Protein AF-A0A1I2WCP2-F1 (afdb_monomer_lite)

pLDDT: mean 79.3, std 15.56, range [36.88, 96.0]

Structure (mmCIF, N/CA/C/O backbone):
data_AF-A0A1I2WCP2-F1
#
_entry.id   AF-A0A1I2WCP2-F1
#
loop_
_atom_site.group_PDB
_atom_site.id
_atom_site.type_symbol
_atom_site.label_atom_id
_atom_site.label_alt_id
_atom_site.label_comp_id
_atom_site.label_asym_id
_atom_site.label_entity_id
_atom_site.label_seq_id
_atom_site.pdbx_PDB_ins_code
_atom_site.Cartn_x
_atom_site.Cartn_y
_atom_site.Cartn_z
_atom_site.occupancy
_atom_site.B_iso_or_equiv
_atom_site.auth_seq_id
_atom_site.auth_comp_id
_atom_site.auth_asym_id
_atom_site.auth_atom_id
_atom_site.pdbx_PDB_model_num
ATOM 1 N N . MET A 1 1 ? -9.039 -23.067 24.636 1.00 36.88 1 MET A N 1
ATOM 2 C CA . MET A 1 1 ? -10.068 -22.021 24.451 1.00 36.88 1 MET A CA 1
ATOM 3 C C . MET A 1 1 ? -9.393 -20.835 23.785 1.00 36.88 1 MET A C 1
ATOM 5 O O . MET A 1 1 ? -8.571 -20.200 24.434 1.00 36.88 1 MET A O 1
ATOM 9 N N . SER A 1 2 ? -9.638 -20.583 22.497 1.00 39.34 2 SER A N 1
ATOM 10 C CA . SER A 1 2 ? -9.179 -19.335 21.879 1.00 39.34 2 SER A CA 1
ATOM 11 C C . SER A 1 2 ? -10.019 -18.194 22.456 1.00 39.34 2 SER A C 1
ATOM 13 O O . SER A 1 2 ? -11.246 -18.265 22.477 1.00 39.34 2 SER A O 1
ATOM 15 N N . GLN A 1 3 ? -9.378 -17.170 23.019 1.00 48.66 3 GLN A N 1
ATOM 16 C CA . GLN A 1 3 ? -10.102 -15.967 23.420 1.00 48.66 3 GLN A CA 1
ATOM 17 C C . GLN A 1 3 ? -10.595 -15.278 22.144 1.00 48.66 3 GLN A C 1
ATOM 19 O O . GLN A 1 3 ? -9.784 -14.854 21.323 1.00 48.66 3 GLN A O 1
ATOM 24 N N . SER A 1 4 ? -11.913 -15.179 21.965 1.00 69.81 4 SER A N 1
ATOM 25 C CA . SER A 1 4 ? -12.496 -14.392 20.878 1.00 69.81 4 SER A CA 1
ATOM 26 C C . SER A 1 4 ? -12.044 -12.936 21.009 1.00 69.81 4 SER A C 1
ATOM 28 O O . SER A 1 4 ? -12.117 -12.356 22.099 1.00 69.81 4 SER A O 1
ATOM 30 N N . TYR A 1 5 ? -11.588 -12.338 19.909 1.00 76.88 5 TYR A N 1
ATOM 31 C CA . TYR A 1 5 ? -11.169 -10.940 19.883 1.00 76.88 5 TYR A CA 1
ATOM 32 C C . TYR A 1 5 ? -12.291 -10.020 20.392 1.00 76.88 5 TYR A C 1
ATOM 34 O O . TYR A 1 5 ? -13.451 -10.148 19.992 1.00 76.88 5 TYR A O 1
ATOM 42 N N . LYS A 1 6 ? -11.942 -9.088 21.284 1.00 82.50 6 LYS A N 1
ATOM 43 C CA . LYS A 1 6 ? -12.864 -8.081 21.822 1.00 82.50 6 LYS A CA 1
ATOM 44 C C . LYS A 1 6 ? -12.622 -6.746 21.138 1.00 82.50 6 LYS A C 1
ATOM 46 O O . LYS A 1 6 ? -11.479 -6.288 21.096 1.00 82.50 6 LYS A O 1
ATOM 51 N N . ALA A 1 7 ? -13.702 -6.112 20.690 1.00 84.44 7 ALA A N 1
ATOM 52 C CA . ALA A 1 7 ? -13.655 -4.772 20.131 1.00 84.44 7 ALA A CA 1
ATOM 53 C C . ALA A 1 7 ? -12.979 -3.774 21.093 1.00 84.44 7 ALA A C 1
ATOM 55 O O . ALA A 1 7 ? -13.230 -3.759 22.302 1.00 84.44 7 ALA A O 1
ATOM 56 N N . ARG A 1 8 ? -12.122 -2.921 20.539 1.00 87.56 8 ARG A N 1
ATOM 57 C CA . ARG A 1 8 ? -11.447 -1.797 21.202 1.00 87.56 8 ARG A CA 1
ATOM 58 C C . ARG A 1 8 ? -12.160 -0.475 20.926 1.00 87.56 8 ARG A C 1
ATOM 60 O O . ARG A 1 8 ? -12.120 0.427 21.768 1.00 87.56 8 ARG A O 1
ATOM 67 N N . PHE A 1 9 ? -12.824 -0.373 19.777 1.00 88.19 9 PHE A N 1
ATOM 68 C CA . PHE A 1 9 ? -13.571 0.804 19.352 1.00 88.19 9 PHE A CA 1
ATOM 69 C C . PHE A 1 9 ? -15.014 0.449 18.994 1.00 88.19 9 PHE A C 1
ATOM 71 O O . PHE A 1 9 ? -15.330 -0.699 18.699 1.00 88.19 9 PHE A O 1
ATOM 78 N N . THR A 1 10 ? -15.900 1.439 19.013 1.00 88.56 10 THR A N 1
ATOM 79 C CA . THR A 1 10 ? -17.266 1.292 18.497 1.00 88.56 10 THR A CA 1
ATOM 80 C C . THR A 1 10 ? -17.287 1.437 16.967 1.00 88.56 10 THR A C 1
ATOM 82 O O . THR A 1 10 ? -16.363 2.036 16.406 1.00 88.56 10 THR A O 1
ATOM 85 N N . PRO A 1 11 ? -18.340 0.979 16.259 1.00 83.19 11 PRO A N 1
ATOM 86 C CA . PRO A 1 11 ? -18.524 1.254 14.826 1.00 83.19 11 PRO A CA 1
ATOM 87 C C . PRO A 1 11 ? -18.425 2.742 14.452 1.00 83.19 11 PRO A C 1
ATOM 89 O O . PRO A 1 11 ? -18.002 3.088 13.353 1.00 83.19 11 PRO A O 1
ATOM 92 N N . CYS A 1 12 ? -18.765 3.625 15.394 1.00 83.25 12 CYS A N 1
ATOM 93 C CA . CYS A 1 12 ? -18.701 5.079 15.256 1.00 83.25 12 CYS A CA 1
ATOM 94 C C . CYS A 1 12 ? -17.343 5.684 15.663 1.00 83.25 12 CYS A C 1
ATOM 96 O O . CYS A 1 12 ? -17.244 6.904 15.803 1.00 83.25 12 CYS A O 1
ATOM 98 N N . GLY A 1 13 ? -16.309 4.868 15.880 1.00 82.38 13 GLY A N 1
ATOM 99 C CA . GLY A 1 13 ? -14.946 5.332 16.140 1.00 82.38 13 GLY A CA 1
ATOM 100 C C . GLY A 1 13 ? -14.674 5.814 17.561 1.00 82.38 13 GLY A C 1
ATOM 101 O O . GLY A 1 13 ? -13.644 6.443 17.784 1.00 82.38 13 GLY A O 1
ATOM 102 N N . TYR A 1 14 ? -15.549 5.540 18.532 1.00 87.75 14 TYR A N 1
ATOM 103 C CA . TYR A 1 14 ? -15.274 5.864 19.936 1.00 87.75 14 TYR A CA 1
ATOM 104 C C . TYR A 1 14 ? -14.418 4.777 20.592 1.00 87.75 14 TYR A C 1
ATOM 106 O O . TYR A 1 14 ? -14.699 3.592 20.441 1.00 87.75 14 TYR A O 1
ATOM 114 N N . SER A 1 15 ? -13.403 5.166 21.369 1.00 89.38 15 SER A N 1
ATOM 115 C CA . SER A 1 15 ? -12.606 4.224 22.166 1.00 89.38 15 SER A CA 1
ATOM 116 C C . SER A 1 15 ? -13.414 3.700 23.352 1.00 89.38 15 SER A C 1
ATOM 118 O O . SER A 1 15 ? -13.783 4.466 24.241 1.00 89.38 15 SER A O 1
ATOM 120 N N . ILE A 1 16 ? -13.632 2.384 23.418 1.00 91.19 16 ILE A N 1
ATOM 121 C CA . ILE A 1 16 ? -14.389 1.750 24.511 1.00 91.19 16 ILE A CA 1
ATOM 122 C C . ILE A 1 16 ? -13.672 1.955 25.851 1.00 91.19 16 ILE A C 1
ATOM 124 O O . ILE A 1 16 ? -14.311 2.195 26.876 1.00 91.19 16 ILE A O 1
ATOM 128 N N . LYS A 1 17 ? -12.331 1.922 25.847 1.00 90.56 17 LYS A N 1
ATOM 129 C CA . LYS A 1 17 ? -11.514 2.214 27.034 1.00 90.56 17 LYS A CA 1
ATOM 130 C C . LYS A 1 17 ? -11.746 3.643 27.531 1.00 90.56 17 LYS A C 1
ATOM 132 O O . LYS A 1 17 ? -11.903 3.845 28.734 1.00 90.56 17 LYS A O 1
ATOM 137 N N . GLN A 1 18 ? -11.788 4.615 26.618 1.00 89.75 18 GLN A N 1
ATOM 138 C CA . GLN A 1 18 ? -12.027 6.013 26.973 1.00 89.75 18 GLN A CA 1
ATOM 139 C C . GLN A 1 18 ? -13.441 6.213 27.525 1.00 89.75 18 GLN A C 1
ATOM 141 O O . GLN A 1 18 ? -13.593 6.822 28.578 1.00 89.75 18 GLN A O 1
ATOM 146 N N . LEU A 1 19 ? -14.454 5.624 26.882 1.00 92.19 19 LEU A N 1
ATOM 147 C CA . LEU A 1 19 ? -15.843 5.702 27.339 1.00 92.19 19 LEU A CA 1
ATOM 148 C C . LEU A 1 19 ? -16.023 5.121 28.752 1.00 92.19 19 LEU A C 1
ATOM 150 O O . LEU A 1 19 ? -16.704 5.721 29.580 1.00 92.19 19 LEU A O 1
ATOM 154 N N . ARG A 1 20 ? -15.359 3.999 29.072 1.00 93.56 20 ARG A N 1
ATOM 155 C CA . ARG A 1 20 ? -15.342 3.459 30.446 1.00 93.56 20 ARG A CA 1
ATOM 156 C C . ARG A 1 20 ? -14.729 4.447 31.437 1.00 93.56 20 ARG A C 1
ATOM 158 O O . ARG A 1 20 ? -15.304 4.687 32.493 1.00 93.56 20 ARG A O 1
ATOM 165 N N . SER A 1 21 ? -13.596 5.051 31.079 1.00 93.19 21 SER A N 1
ATOM 166 C CA . SER A 1 21 ? -12.937 6.051 31.926 1.00 93.19 21 SER A CA 1
ATOM 167 C C . SER A 1 21 ? -13.806 7.295 32.145 1.00 93.19 21 SER A C 1
ATOM 169 O O . SER A 1 21 ? -13.841 7.836 33.251 1.00 93.19 21 SER A O 1
ATOM 171 N N . ASP A 1 22 ? -14.542 7.730 31.122 1.00 92.38 22 ASP A N 1
ATOM 172 C CA . ASP A 1 22 ? -15.476 8.849 31.233 1.00 92.38 22 ASP A CA 1
ATOM 173 C C . ASP A 1 22 ? -16.676 8.499 32.130 1.00 92.38 22 ASP A C 1
ATOM 175 O O . ASP A 1 22 ? -17.090 9.336 32.935 1.00 92.38 22 ASP A O 1
ATOM 179 N N . ALA A 1 23 ? -17.174 7.259 32.085 1.00 94.50 23 ALA A N 1
ATOM 180 C CA . ALA A 1 23 ? -18.207 6.778 33.006 1.00 94.50 23 ALA A CA 1
ATOM 181 C C . ALA A 1 23 ? -17.707 6.713 34.460 1.00 94.50 23 ALA A C 1
ATOM 183 O O . ALA A 1 23 ? -18.428 7.097 35.381 1.00 94.50 23 ALA A O 1
ATOM 184 N N . ASP A 1 24 ? -16.460 6.288 34.683 1.00 95.19 24 ASP A N 1
ATOM 185 C CA . ASP A 1 24 ? -15.837 6.307 36.012 1.00 95.19 24 ASP A CA 1
ATOM 186 C C . ASP A 1 24 ? -15.707 7.725 36.571 1.00 95.19 24 ASP A C 1
ATOM 188 O O . ASP A 1 24 ? -15.933 7.953 37.763 1.00 95.19 24 ASP A O 1
ATOM 192 N N . ARG A 1 25 ? -15.366 8.695 35.715 1.00 95.31 25 ARG A N 1
ATOM 193 C CA . ARG A 1 25 ? -15.331 10.111 36.095 1.00 95.31 25 ARG A CA 1
ATOM 194 C C . ARG A 1 25 ? -16.734 10.612 36.436 1.00 95.31 25 ARG A C 1
ATOM 196 O O . ARG A 1 25 ? -16.912 11.191 37.501 1.00 95.31 25 ARG A O 1
ATOM 203 N N . LEU A 1 26 ? -17.726 10.320 35.596 1.00 94.31 26 LEU A N 1
ATOM 204 C CA . LEU A 1 26 ? -19.120 10.724 35.802 1.00 94.31 26 LEU A CA 1
ATOM 205 C C . LEU A 1 26 ? -19.694 10.171 37.114 1.00 94.31 26 LEU A C 1
ATOM 207 O O . LEU A 1 26 ? -20.295 10.910 37.889 1.00 94.31 26 LEU A O 1
ATOM 211 N N . LYS A 1 27 ? -19.426 8.892 37.409 1.00 95.81 27 LYS A N 1
ATOM 212 C CA . LYS A 1 27 ? -19.765 8.250 38.687 1.00 95.81 27 LYS A CA 1
ATOM 213 C C . LYS A 1 27 ? -19.225 9.045 39.878 1.00 95.81 27 LYS A C 1
ATOM 215 O O . LYS A 1 27 ? -19.948 9.255 40.846 1.00 95.81 27 LYS A O 1
ATOM 220 N N . LYS A 1 28 ? -17.956 9.462 39.824 1.00 94.69 28 LYS A N 1
ATOM 221 C CA . LYS A 1 28 ? -17.312 10.223 40.908 1.00 94.69 28 LYS A CA 1
ATOM 222 C C . LYS A 1 28 ? -17.883 11.632 41.039 1.00 94.69 28 LYS A C 1
ATOM 224 O O . LYS A 1 28 ? -18.054 12.100 42.156 1.00 94.69 28 LYS A O 1
ATOM 229 N N . THR A 1 29 ? -18.156 12.292 39.918 1.00 94.94 29 THR A N 1
ATOM 230 C CA . THR A 1 29 ? -18.650 13.673 39.904 1.00 94.94 29 THR A CA 1
ATOM 231 C C . THR A 1 29 ? -20.100 13.774 40.370 1.00 94.94 29 THR A C 1
ATOM 233 O O . THR A 1 29 ? -20.430 14.700 41.100 1.00 94.94 29 THR A O 1
ATOM 236 N N . GLU A 1 30 ? -20.958 12.831 39.982 1.00 94.81 30 GLU A N 1
ATOM 237 C CA . GLU A 1 30 ? -22.400 12.907 40.256 1.00 94.81 30 GLU A CA 1
ATOM 238 C C . GLU A 1 30 ? -22.884 11.960 41.364 1.00 94.81 30 GLU A C 1
ATOM 240 O O . GLU A 1 30 ? -24.053 11.996 41.737 1.00 94.81 30 GLU A O 1
ATOM 245 N N . GLY A 1 31 ? -22.021 11.083 41.887 1.00 93.88 31 GLY A N 1
ATOM 246 C CA . GLY A 1 31 ? -22.383 10.145 42.956 1.00 93.88 31 GLY A CA 1
ATOM 247 C C . GLY A 1 31 ? -23.387 9.059 42.541 1.00 93.88 31 GLY A C 1
ATOM 248 O O . GLY A 1 31 ? -24.019 8.443 43.397 1.00 93.88 31 GLY A O 1
ATOM 249 N N . ILE A 1 32 ? -23.552 8.815 41.240 1.00 94.69 32 ILE A N 1
ATOM 250 C CA . ILE A 1 32 ? -24.503 7.832 40.698 1.00 94.69 32 ILE A CA 1
ATOM 251 C C . ILE A 1 32 ? -23.935 6.405 40.691 1.00 94.69 32 ILE A C 1
ATOM 253 O O . ILE A 1 32 ? -22.729 6.189 40.837 1.00 94.69 32 ILE A O 1
ATOM 257 N N . LYS A 1 33 ? -24.791 5.393 40.488 1.00 95.50 33 LYS A N 1
ATOM 258 C CA . LYS A 1 33 ? -24.322 4.010 40.303 1.00 95.50 33 LYS A CA 1
ATOM 259 C C . LYS A 1 33 ? -23.500 3.902 39.015 1.00 95.50 33 LYS A C 1
ATOM 261 O O . LYS A 1 33 ? -23.767 4.577 38.025 1.00 95.50 33 LYS A O 1
ATOM 266 N N . HIS A 1 34 ? -22.514 3.004 39.009 1.00 93.69 34 HIS A N 1
ATOM 267 C CA . HIS A 1 34 ? -21.623 2.830 37.855 1.00 93.69 34 HIS A CA 1
ATOM 268 C C . HIS A 1 34 ? -22.382 2.432 36.578 1.00 93.69 34 HIS A C 1
ATOM 270 O O . HIS A 1 34 ? -22.094 2.969 35.515 1.00 93.69 34 HIS A O 1
ATOM 276 N N . GLN A 1 35 ? -23.390 1.560 36.691 1.00 95.12 35 GLN A N 1
ATOM 277 C CA . GLN A 1 35 ? -24.206 1.154 35.543 1.00 95.12 35 GLN A CA 1
ATOM 278 C C . GLN A 1 35 ? -24.991 2.329 34.940 1.00 95.12 35 GLN A C 1
ATOM 280 O O . GLN A 1 35 ? -25.059 2.463 33.721 1.00 95.12 35 GLN A O 1
ATOM 285 N N . ASP A 1 36 ? -25.515 3.227 35.779 1.00 95.62 36 ASP A N 1
ATOM 286 C CA . ASP A 1 36 ? -26.217 4.428 35.316 1.00 95.62 36 ASP A CA 1
ATOM 287 C C . ASP A 1 36 ? -25.256 5.383 34.593 1.00 95.62 36 ASP A C 1
ATOM 289 O O . ASP A 1 36 ? -25.609 5.967 33.567 1.00 95.62 36 ASP A O 1
ATOM 293 N N . ALA A 1 37 ? -24.015 5.497 35.083 1.00 95.81 37 ALA A N 1
ATOM 294 C CA . ALA A 1 37 ? -22.969 6.268 34.420 1.00 95.81 37 ALA A CA 1
ATOM 295 C C . ALA A 1 37 ? -22.599 5.679 33.048 1.00 95.81 37 ALA A C 1
ATOM 297 O O . ALA A 1 37 ? -22.534 6.418 32.066 1.00 95.81 37 ALA A O 1
ATOM 298 N N . LEU A 1 38 ? -22.416 4.356 32.956 1.00 96.00 38 LEU A N 1
ATOM 299 C CA . LEU A 1 38 ? -22.138 3.663 31.694 1.00 96.00 38 LEU A CA 1
ATOM 300 C C . LEU A 1 38 ? -23.268 3.863 30.675 1.00 96.00 38 LEU A C 1
ATOM 302 O O . LEU A 1 38 ? -23.004 4.239 29.534 1.00 96.00 38 LEU A O 1
ATOM 306 N N . ASN A 1 39 ? -24.526 3.695 31.093 1.00 95.38 39 ASN A N 1
ATOM 307 C CA . ASN A 1 39 ? -25.687 3.882 30.221 1.00 95.38 39 ASN A CA 1
ATOM 308 C C . ASN A 1 39 ? -25.817 5.332 29.727 1.00 95.38 39 ASN A C 1
ATOM 310 O O . ASN A 1 39 ? -26.193 5.564 28.579 1.00 95.38 39 ASN A O 1
ATOM 314 N N . ARG A 1 40 ? -25.475 6.328 30.553 1.00 95.50 40 ARG A N 1
ATOM 315 C CA . ARG A 1 40 ? -25.447 7.737 30.121 1.00 95.50 40 ARG A CA 1
ATOM 316 C C . ARG A 1 40 ? -24.355 8.013 29.088 1.00 95.50 40 ARG A C 1
ATOM 318 O O . ARG A 1 40 ? -24.620 8.715 28.115 1.00 95.50 40 ARG A O 1
ATOM 325 N N . ILE A 1 41 ? -23.158 7.454 29.272 1.00 95.00 41 ILE A N 1
ATOM 326 C CA . ILE A 1 41 ? -22.065 7.574 28.296 1.00 95.00 41 ILE A CA 1
ATOM 327 C C . ILE A 1 41 ? -22.405 6.853 26.982 1.00 95.00 41 ILE A C 1
ATOM 329 O O . ILE A 1 41 ? -22.118 7.367 25.905 1.00 95.00 41 ILE A O 1
ATOM 333 N N . ALA A 1 42 ? -23.064 5.696 27.036 1.00 92.56 42 ALA A N 1
ATOM 334 C CA . ALA A 1 42 ? -23.538 5.018 25.831 1.00 92.56 42 ALA A CA 1
ATOM 335 C C . ALA A 1 42 ? -24.541 5.887 25.047 1.00 92.56 42 ALA A C 1
ATOM 337 O O . ALA A 1 42 ? -24.380 6.087 23.842 1.00 92.56 42 ALA A O 1
ATOM 338 N N . LYS A 1 43 ? -25.499 6.512 25.747 1.00 92.38 43 LYS A N 1
ATOM 339 C CA . LYS A 1 43 ? -26.467 7.451 25.153 1.00 92.38 43 LYS A CA 1
ATOM 340 C C . LYS A 1 43 ? -25.816 8.679 24.529 1.00 92.38 43 LYS A C 1
ATOM 342 O O . LYS A 1 43 ? -26.231 9.100 23.447 1.00 92.38 43 LYS A O 1
ATOM 347 N N . SER A 1 44 ? -24.780 9.244 25.152 1.00 88.81 44 SER A N 1
ATOM 348 C CA . SER A 1 44 ? -24.040 10.359 24.544 1.00 88.81 44 SER A CA 1
ATOM 349 C C . SER A 1 44 ? -23.306 9.932 23.266 1.00 88.81 44 SER A C 1
ATOM 351 O O . SER A 1 44 ? -23.259 10.702 22.308 1.00 88.81 44 SER A O 1
ATOM 353 N N . ALA A 1 45 ? -22.848 8.678 23.204 1.00 85.25 45 ALA A N 1
ATOM 354 C CA . ALA A 1 45 ? -22.272 8.050 22.017 1.00 85.25 45 ALA A CA 1
ATOM 355 C C . ALA A 1 45 ? -23.310 7.516 21.001 1.00 85.25 45 ALA A C 1
ATOM 357 O O . ALA A 1 45 ? -22.908 6.907 20.010 1.00 85.25 45 ALA A O 1
ATOM 358 N N . LYS A 1 46 ? -24.610 7.798 21.201 1.00 88.00 46 LYS A N 1
ATOM 359 C CA . LYS A 1 46 ? -25.748 7.408 20.338 1.00 88.00 46 LYS A CA 1
ATOM 360 C C . LYS A 1 46 ? -26.144 5.922 20.374 1.00 88.00 46 LYS A C 1
ATOM 362 O O . LYS A 1 46 ? -26.684 5.429 19.392 1.00 88.00 46 LYS A O 1
ATOM 367 N N . TYR A 1 47 ? -25.935 5.255 21.506 1.00 91.12 47 TYR A N 1
ATOM 368 C CA . TYR A 1 47 ? -26.422 3.896 21.797 1.00 91.12 47 TYR A CA 1
ATOM 369 C C . TYR A 1 47 ? -27.554 3.940 22.844 1.00 91.12 47 TYR A C 1
ATOM 371 O O . TYR A 1 47 ? -27.638 4.893 23.623 1.00 91.12 47 TYR A O 1
ATOM 379 N N . SER A 1 48 ? -28.438 2.945 22.885 1.00 92.56 48 SER A N 1
ATOM 380 C CA . SER A 1 48 ? -29.523 2.822 23.868 1.00 92.56 48 SER A CA 1
ATOM 381 C C . SER A 1 48 ? -28.986 2.674 25.290 1.00 92.56 48 SER A C 1
ATOM 383 O O . SER A 1 48 ? -29.481 3.325 26.219 1.00 92.56 48 SER A O 1
ATOM 385 N N . ASP A 1 49 ? -27.953 1.849 25.447 1.00 95.00 49 ASP A N 1
ATOM 386 C CA . ASP A 1 49 ? -27.336 1.482 26.715 1.00 95.00 49 ASP A CA 1
ATOM 387 C C . ASP A 1 49 ? -25.928 0.893 26.514 1.00 95.00 49 ASP A C 1
ATOM 389 O O . ASP A 1 49 ? -25.403 0.784 25.403 1.00 95.00 49 ASP A O 1
ATOM 393 N N . TRP A 1 50 ? -25.269 0.574 27.629 1.00 94.62 50 TRP A N 1
ATOM 394 C CA . TRP A 1 50 ? -23.909 0.050 27.605 1.00 94.62 50 TRP A CA 1
ATOM 395 C C . TRP A 1 50 ? -23.807 -1.369 27.035 1.00 94.62 50 TRP A C 1
ATOM 397 O O . TRP A 1 50 ? -22.767 -1.706 26.470 1.00 94.62 50 TRP A O 1
ATOM 407 N N . GLU A 1 51 ? -24.845 -2.194 27.190 1.00 93.56 51 GLU A N 1
ATOM 408 C CA . GLU A 1 51 ? -24.847 -3.578 26.709 1.00 93.56 51 GLU A CA 1
ATOM 409 C C . GLU A 1 51 ? -24.894 -3.614 25.184 1.00 93.56 51 GLU A C 1
ATOM 411 O O . GLU A 1 51 ? -24.081 -4.309 24.575 1.00 93.56 51 GLU A O 1
ATOM 416 N N . GLU A 1 52 ? -25.736 -2.780 24.568 1.00 92.62 52 GLU A N 1
ATOM 417 C CA . GLU A 1 52 ? -25.753 -2.581 23.118 1.00 92.62 52 GLU A CA 1
ATOM 418 C C . GLU A 1 52 ? -24.371 -2.147 22.605 1.00 92.62 52 GLU A C 1
ATOM 420 O O . GLU A 1 52 ? -23.871 -2.683 21.616 1.00 92.62 52 GLU A O 1
ATOM 425 N N . LEU A 1 53 ? -23.715 -1.207 23.294 1.00 90.88 53 LEU A N 1
ATOM 426 C CA . LEU A 1 53 ? -22.415 -0.672 22.883 1.00 90.88 53 LEU A CA 1
ATOM 427 C C . LEU A 1 53 ? -21.303 -1.731 22.895 1.00 90.88 53 LEU A C 1
ATOM 429 O O . LEU A 1 53 ? -20.470 -1.755 21.988 1.00 90.88 53 LEU A O 1
ATOM 433 N N . ILE A 1 54 ? -21.250 -2.585 23.921 1.00 88.50 54 ILE A N 1
ATOM 434 C CA . ILE A 1 54 ? -20.216 -3.631 24.026 1.00 88.50 54 ILE A CA 1
ATOM 435 C C . ILE A 1 54 ? -20.576 -4.915 23.275 1.00 88.50 54 ILE A C 1
ATOM 437 O O . ILE A 1 54 ? -19.679 -5.709 23.003 1.00 88.50 54 ILE A O 1
ATOM 441 N N . GLY A 1 55 ? -21.859 -5.116 22.964 1.00 84.06 55 GLY A N 1
ATOM 442 C CA . GLY A 1 55 ? -22.377 -6.234 22.176 1.00 84.06 55 GLY A CA 1
ATOM 443 C C . GLY A 1 55 ? -22.202 -6.062 20.667 1.00 84.06 55 GLY A C 1
ATOM 444 O O . GLY A 1 55 ? -22.571 -6.953 19.908 1.00 84.06 55 GLY A O 1
ATOM 445 N N . GLN A 1 56 ? -21.637 -4.935 20.226 1.00 82.06 56 GLN A N 1
ATOM 446 C CA . GLN A 1 56 ? -21.316 -4.695 18.822 1.00 82.06 56 GLN A CA 1
ATOM 447 C C . GLN A 1 56 ? -20.341 -5.744 18.287 1.00 82.06 56 GLN A C 1
ATOM 449 O O . GLN A 1 56 ? -19.409 -6.162 18.979 1.00 82.06 56 GLN A O 1
ATOM 454 N N . GLU A 1 57 ? -20.515 -6.106 17.016 1.00 80.00 57 GLU A N 1
ATOM 455 C CA . GLU A 1 57 ? -19.631 -7.051 16.348 1.00 80.00 57 GLU A CA 1
ATOM 456 C C . GLU A 1 57 ? -18.173 -6.576 16.393 1.00 80.00 57 GLU A C 1
ATOM 458 O O . GLU A 1 57 ? -17.816 -5.440 16.035 1.00 80.00 57 GLU A O 1
ATOM 463 N N . SER A 1 58 ? -17.316 -7.479 16.862 1.00 79.62 58 SER A N 1
ATOM 464 C CA . SER A 1 58 ? -15.879 -7.276 16.896 1.00 79.62 58 SER A CA 1
ATOM 465 C C . SER A 1 58 ? -15.331 -7.187 15.473 1.00 79.62 58 SER A C 1
ATOM 467 O O . SER A 1 58 ? -15.412 -8.146 14.712 1.00 79.62 58 SER A O 1
ATOM 469 N N . ASN A 1 59 ? -14.700 -6.062 15.132 1.00 79.50 59 ASN A N 1
ATOM 470 C CA . ASN A 1 59 ? -14.047 -5.875 13.840 1.00 79.50 59 ASN A CA 1
ATOM 471 C C . ASN A 1 59 ? -12.589 -5.450 14.049 1.00 79.50 59 ASN A C 1
ATOM 473 O O . ASN A 1 59 ? -12.296 -4.285 14.316 1.00 79.50 59 ASN A O 1
ATOM 477 N N . HIS A 1 60 ? -11.676 -6.414 13.919 1.00 78.50 60 HIS A N 1
ATOM 478 C CA . HIS A 1 60 ? -10.240 -6.206 14.114 1.00 78.50 60 HIS A CA 1
ATOM 479 C C . HIS A 1 60 ? -9.655 -5.146 13.166 1.00 78.50 60 HIS A C 1
ATOM 481 O O . HIS A 1 60 ? -8.830 -4.333 13.575 1.00 78.50 60 HIS A O 1
ATOM 487 N N . LYS A 1 61 ? -10.118 -5.115 11.911 1.00 70.62 61 LYS A N 1
ATOM 488 C CA . LYS A 1 61 ? -9.612 -4.212 10.867 1.00 70.62 61 LYS A CA 1
ATOM 489 C C . LYS A 1 61 ? -9.965 -2.757 11.158 1.00 70.62 61 LYS A C 1
ATOM 491 O O . LYS A 1 61 ? -9.096 -1.890 11.163 1.00 70.62 61 LYS A O 1
ATOM 496 N N . ARG A 1 62 ? -11.236 -2.513 11.484 1.00 81.50 62 ARG A N 1
ATOM 497 C CA . ARG A 1 62 ? -11.734 -1.204 11.923 1.00 81.50 62 ARG A CA 1
ATOM 498 C C . ARG A 1 62 ? -10.947 -0.700 13.131 1.00 81.50 62 ARG A C 1
ATOM 500 O O . ARG A 1 62 ? -10.553 0.462 13.188 1.00 81.50 62 ARG A O 1
ATOM 507 N N . ASP A 1 63 ? -10.736 -1.580 14.102 1.00 80.88 63 ASP A N 1
ATOM 508 C CA . ASP A 1 63 ? -10.100 -1.209 15.358 1.00 80.88 63 ASP A CA 1
ATOM 509 C C . ASP A 1 63 ? -8.617 -0.864 15.181 1.00 80.88 63 ASP A C 1
ATOM 511 O O . ASP A 1 63 ? -8.132 0.048 15.848 1.00 80.88 63 ASP A O 1
ATOM 515 N N . ASN A 1 64 ? -7.913 -1.524 14.258 1.00 75.06 64 ASN A N 1
ATOM 516 C CA . ASN A 1 64 ? -6.538 -1.173 13.901 1.00 75.06 64 ASN A CA 1
ATOM 517 C C . ASN A 1 64 ? -6.458 0.172 13.171 1.00 75.06 64 ASN A C 1
ATOM 519 O O . ASN A 1 64 ? -5.648 1.017 13.548 1.00 75.06 64 ASN A O 1
ATOM 523 N N . PHE A 1 65 ? -7.357 0.415 12.213 1.00 75.06 65 PHE A N 1
ATOM 524 C CA . PHE A 1 65 ? -7.443 1.699 11.517 1.00 75.06 65 PHE A CA 1
ATOM 525 C C . PHE A 1 65 ? -7.672 2.858 12.500 1.00 75.06 65 PHE A C 1
ATOM 527 O O . PHE A 1 65 ? -6.922 3.832 12.516 1.00 75.06 65 PHE A O 1
ATOM 534 N N . PHE A 1 66 ? -8.657 2.739 13.394 1.00 80.44 66 PHE A N 1
ATOM 535 C CA . PHE A 1 66 ? -8.894 3.762 14.414 1.00 80.44 66 PHE A CA 1
ATOM 536 C C . PHE A 1 66 ? -7.721 3.912 15.384 1.00 80.44 66 PHE A C 1
ATOM 538 O O . PHE A 1 66 ? -7.418 5.026 15.805 1.00 80.44 66 PHE A O 1
ATOM 545 N N . HIS A 1 67 ? -7.042 2.819 15.734 1.00 79.44 67 HIS A N 1
ATOM 546 C CA . HIS A 1 67 ? -5.862 2.885 16.588 1.00 79.44 67 HIS A CA 1
ATOM 547 C C . HIS A 1 67 ? -4.748 3.730 15.962 1.00 79.44 67 HIS A C 1
ATOM 549 O O . HIS A 1 67 ? -4.243 4.626 16.637 1.00 79.44 67 HIS A O 1
ATOM 555 N N . SER A 1 68 ? -4.419 3.484 14.691 1.00 72.56 68 SER A N 1
ATOM 556 C CA . SER A 1 68 ? -3.424 4.257 13.936 1.00 72.56 68 SER A CA 1
ATOM 557 C C . SER A 1 68 ? -3.800 5.743 13.898 1.00 72.56 68 SER A C 1
ATOM 559 O O . SER A 1 68 ? -3.041 6.594 14.360 1.00 72.56 68 SER A O 1
ATOM 561 N N . MET A 1 69 ? -5.041 6.052 13.511 1.00 73.56 69 MET A N 1
ATOM 562 C CA . MET A 1 69 ? -5.503 7.437 13.360 1.00 73.56 69 MET A CA 1
ATOM 563 C C . MET A 1 69 ? -5.567 8.234 14.672 1.00 73.56 69 MET A C 1
ATOM 565 O O . MET A 1 69 ? -5.518 9.466 14.639 1.00 73.56 69 MET A O 1
ATOM 569 N N . TYR A 1 70 ? -5.727 7.573 15.826 1.00 75.88 70 TYR A N 1
ATOM 570 C CA . TYR A 1 70 ? -5.845 8.248 17.126 1.00 75.88 70 TYR A CA 1
ATOM 571 C C . TYR A 1 70 ? -4.560 8.277 17.955 1.00 75.88 70 TYR A C 1
ATOM 573 O O . TYR A 1 70 ? -4.411 9.183 18.780 1.00 75.88 70 TYR A O 1
ATOM 581 N N . ASN A 1 71 ? -3.666 7.299 17.793 1.00 67.75 71 ASN A N 1
ATOM 582 C CA . ASN A 1 71 ? -2.465 7.184 18.623 1.00 67.75 71 ASN A CA 1
ATOM 583 C C . ASN A 1 71 ? -1.196 7.682 17.939 1.00 67.75 71 ASN A C 1
ATOM 585 O O . ASN A 1 71 ? -0.266 8.061 18.655 1.00 67.75 71 ASN A O 1
ATOM 589 N N . ASP A 1 72 ? -1.153 7.734 16.606 1.00 55.72 72 ASP A N 1
ATOM 590 C CA . ASP A 1 72 ? 0.048 8.171 15.912 1.00 55.72 72 ASP A CA 1
ATOM 591 C C . ASP A 1 72 ? 0.083 9.693 15.740 1.00 55.72 72 ASP A C 1
ATOM 593 O O . ASP A 1 72 ? -0.644 10.298 14.951 1.00 55.72 72 ASP A O 1
ATOM 597 N N . ARG A 1 73 ? 0.899 10.354 16.565 1.00 49.28 73 ARG A N 1
ATOM 598 C CA . ARG A 1 73 ? 1.030 11.819 16.566 1.00 49.28 73 ARG A CA 1
ATOM 599 C C . ARG A 1 73 ? 2.070 12.330 15.572 1.00 49.28 73 ARG A C 1
ATOM 601 O O . ARG A 1 73 ? 2.167 13.551 15.416 1.00 49.28 73 ARG A O 1
ATOM 608 N N . LYS A 1 74 ? 2.864 11.464 14.938 1.00 43.03 74 LYS A N 1
ATOM 609 C CA . LYS A 1 74 ? 3.982 11.892 14.083 1.00 43.03 74 LYS A CA 1
ATOM 610 C C . LYS A 1 74 ? 3.703 11.703 12.591 1.00 43.03 74 LYS A C 1
ATOM 612 O O . LYS A 1 74 ? 3.944 12.651 11.846 1.00 43.03 74 LYS A O 1
ATOM 617 N N . ASP A 1 75 ? 3.033 10.631 12.184 1.00 42.03 75 ASP A N 1
ATOM 618 C CA . ASP A 1 75 ? 3.015 10.244 10.767 1.00 42.03 75 ASP A CA 1
ATOM 619 C C . ASP A 1 75 ? 1.750 10.609 9.997 1.00 42.03 75 ASP A C 1
ATOM 621 O O . ASP A 1 75 ? 0.987 9.753 9.576 1.00 42.03 75 ASP A O 1
ATOM 625 N N . SER A 1 76 ? 1.548 11.904 9.732 1.00 46.41 76 SER A N 1
ATOM 626 C CA . SER A 1 76 ? 1.082 12.335 8.397 1.00 46.41 76 SER A CA 1
ATOM 627 C C . SER A 1 76 ? 0.743 13.821 8.359 1.00 46.41 76 SER A C 1
ATOM 629 O O . SER A 1 76 ? -0.348 14.274 8.719 1.00 46.41 76 SER A O 1
ATOM 631 N N . ALA A 1 77 ? 1.666 14.600 7.802 1.00 43.53 77 ALA A N 1
ATOM 632 C CA . ALA A 1 77 ? 1.341 15.918 7.268 1.00 43.53 77 ALA A CA 1
ATOM 633 C C . ALA A 1 77 ? 0.150 15.841 6.283 1.00 43.53 77 ALA A C 1
ATOM 635 O O . ALA A 1 77 ? -0.722 16.706 6.298 1.00 43.53 77 ALA A O 1
ATOM 636 N N . MET A 1 78 ? 0.048 14.742 5.524 1.00 41.75 78 MET A N 1
ATOM 637 C CA . MET A 1 78 ? -1.029 14.478 4.565 1.00 41.75 78 MET A CA 1
ATOM 638 C C . MET A 1 78 ? -2.419 14.322 5.212 1.00 41.75 78 MET A C 1
ATOM 640 O O . MET A 1 78 ? -3.380 14.923 4.738 1.00 41.75 78 MET A O 1
ATOM 644 N N . VAL A 1 79 ? -2.558 13.592 6.326 1.00 58.81 79 VAL A N 1
ATOM 645 C CA . VAL A 1 79 ? -3.850 13.454 7.028 1.00 58.81 79 VAL A CA 1
ATOM 646 C C . VAL A 1 79 ? -4.235 14.765 7.690 1.00 58.81 79 VAL A C 1
ATOM 648 O O . VAL A 1 79 ? -5.406 15.129 7.670 1.00 58.81 79 VAL A O 1
ATOM 651 N N . ARG A 1 80 ? -3.265 15.517 8.225 1.00 62.66 80 ARG A N 1
ATOM 652 C CA . ARG A 1 80 ? -3.527 16.859 8.767 1.00 62.66 80 ARG A CA 1
ATOM 653 C C . ARG A 1 80 ? -3.989 17.826 7.680 1.00 62.66 80 ARG A C 1
ATOM 655 O O . ARG A 1 80 ? -4.923 18.582 7.928 1.00 62.66 80 ARG A O 1
ATOM 662 N N . SER A 1 81 ? -3.390 17.765 6.490 1.00 56.62 81 SER A N 1
ATOM 663 C CA . SER A 1 81 ? -3.807 18.550 5.322 1.00 56.62 81 SER A CA 1
ATOM 664 C C . SER A 1 81 ? -5.226 18.175 4.875 1.00 56.62 81 SER A C 1
ATOM 666 O O . SER A 1 81 ? -6.108 19.032 4.820 1.00 56.62 81 SER A O 1
ATOM 668 N N . ASN A 1 82 ? -5.503 16.878 4.702 1.00 64.88 82 ASN A N 1
ATOM 669 C CA . ASN A 1 82 ? -6.830 16.378 4.330 1.00 64.88 82 ASN A CA 1
ATOM 670 C C . ASN A 1 82 ? -7.897 16.680 5.394 1.00 64.88 82 ASN A C 1
ATOM 672 O O . ASN A 1 82 ? -9.048 16.962 5.058 1.00 64.88 82 ASN A O 1
ATOM 676 N N . TYR A 1 83 ? -7.531 16.656 6.676 1.00 79.12 83 TYR A N 1
ATOM 677 C CA . TYR A 1 83 ? -8.423 17.023 7.771 1.00 79.12 83 TYR A CA 1
ATOM 678 C C . TYR A 1 83 ? -8.700 18.532 7.799 1.00 79.12 83 TYR A C 1
ATOM 680 O O . TYR A 1 83 ? -9.854 18.934 7.933 1.00 79.12 83 TYR A O 1
ATOM 688 N N . ALA A 1 84 ? -7.685 19.378 7.603 1.00 72.25 84 ALA A N 1
ATOM 689 C CA . ALA A 1 84 ? -7.867 20.826 7.496 1.00 72.25 84 ALA A CA 1
ATOM 690 C C . ALA A 1 84 ? -8.759 21.199 6.297 1.00 72.25 84 ALA A C 1
ATOM 692 O O . ALA A 1 84 ? -9.639 22.059 6.405 1.00 72.25 84 ALA A O 1
ATOM 693 N N . ASP A 1 85 ? -8.591 20.510 5.170 1.00 70.44 85 ASP A N 1
ATOM 694 C CA . ASP A 1 85 ? -9.452 20.646 3.996 1.00 70.44 85 ASP A CA 1
ATOM 695 C C . ASP A 1 85 ? -10.876 20.167 4.256 1.00 70.44 85 ASP A C 1
ATOM 697 O O . ASP A 1 85 ? -11.833 20.838 3.865 1.00 70.44 85 ASP A O 1
ATOM 701 N N . TYR A 1 86 ? -11.038 19.048 4.960 1.00 75.88 86 TYR A N 1
ATOM 702 C CA . TYR A 1 86 ? -12.340 18.563 5.401 1.00 75.88 86 TYR A CA 1
ATOM 703 C C . TYR A 1 86 ? -13.056 19.590 6.290 1.00 75.88 86 TYR A C 1
ATOM 705 O O . TYR A 1 86 ? -14.214 19.919 6.022 1.00 75.88 86 TYR A O 1
ATOM 713 N N . LEU A 1 87 ? -12.368 20.157 7.289 1.00 80.19 87 LEU A N 1
ATOM 714 C CA . LEU A 1 87 ? -12.918 21.202 8.158 1.00 80.19 87 LEU A CA 1
ATOM 715 C C . LEU A 1 87 ? -13.363 22.428 7.349 1.00 80.19 87 LEU A C 1
ATOM 717 O O . LEU A 1 87 ? -14.480 22.913 7.543 1.00 80.19 87 LEU A O 1
ATOM 721 N N . ARG A 1 88 ? -12.538 22.884 6.394 1.00 80.56 88 ARG A N 1
ATOM 722 C CA . ARG A 1 88 ? -12.878 24.000 5.494 1.00 80.56 88 ARG A CA 1
ATOM 723 C C . ARG A 1 88 ? -14.101 23.698 4.630 1.00 80.56 88 ARG A C 1
ATOM 725 O O . ARG A 1 88 ? -15.022 24.512 4.580 1.00 80.56 88 ARG A O 1
ATOM 732 N N . ARG A 1 89 ? -14.136 22.537 3.969 1.00 78.56 89 ARG A N 1
ATOM 733 C CA . ARG A 1 89 ? -15.227 22.144 3.058 1.00 78.56 89 ARG A CA 1
ATOM 734 C C . ARG A 1 89 ? -16.553 21.957 3.792 1.00 78.56 89 ARG A C 1
ATOM 736 O O . ARG A 1 89 ? -17.586 22.396 3.297 1.00 78.56 89 ARG A O 1
ATOM 743 N N . GLN 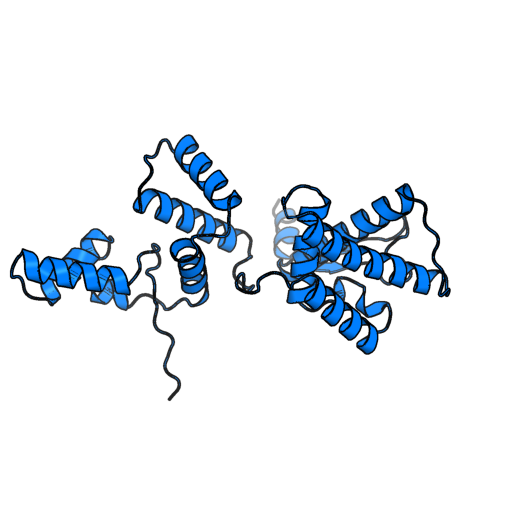A 1 90 ? -16.521 21.343 4.973 1.00 82.94 90 GLN A N 1
ATOM 744 C CA . GLN A 1 90 ? -17.717 21.072 5.778 1.00 82.94 90 GLN A CA 1
ATOM 745 C C . GLN A 1 90 ? -18.115 22.237 6.694 1.00 82.94 90 GLN A C 1
ATOM 747 O O . GLN A 1 90 ? -19.143 22.158 7.363 1.00 82.94 90 GLN A O 1
ATOM 752 N N . LYS A 1 91 ? -17.321 23.318 6.731 1.00 87.50 91 LYS A N 1
ATOM 753 C CA . LYS A 1 91 ? -17.512 24.470 7.629 1.00 87.50 91 LYS A CA 1
ATOM 754 C C . LYS A 1 91 ? -17.615 24.048 9.103 1.00 87.50 91 LYS A C 1
ATOM 756 O O . LYS A 1 91 ? -18.464 24.541 9.843 1.00 87.50 91 LYS A O 1
ATOM 761 N N . LEU A 1 92 ? -16.761 23.114 9.518 1.00 84.44 92 LEU A N 1
ATOM 762 C CA . LEU A 1 92 ? -16.724 22.579 10.880 1.00 84.44 92 LEU A CA 1
ATOM 763 C C . LEU A 1 92 ? -15.594 23.219 11.689 1.00 84.44 92 LEU A C 1
ATOM 765 O O . LEU A 1 92 ? -14.524 23.514 11.161 1.00 84.44 92 LEU A O 1
ATOM 769 N N . ALA A 1 93 ? -15.822 23.391 12.990 1.00 86.25 93 ALA A N 1
ATOM 770 C CA . ALA A 1 93 ? -14.762 23.735 13.931 1.00 86.25 93 ALA A CA 1
ATOM 771 C C . ALA A 1 93 ? -13.907 22.501 14.250 1.00 86.25 93 ALA A C 1
ATOM 773 O O . ALA A 1 93 ? -14.439 21.391 14.350 1.00 86.25 93 ALA A O 1
ATOM 774 N N . ASP A 1 94 ? -12.607 22.704 14.467 1.00 83.81 94 ASP A N 1
ATOM 775 C CA . ASP A 1 94 ? -11.716 21.630 14.897 1.00 83.81 94 ASP A CA 1
ATOM 776 C C . ASP A 1 94 ? -12.093 21.149 16.304 1.00 83.81 94 ASP A C 1
ATOM 778 O O . ASP A 1 94 ? -12.062 21.902 17.280 1.00 83.81 94 ASP A O 1
ATOM 782 N N . ASN A 1 95 ? -12.493 19.885 16.398 1.00 83.38 95 ASN A N 1
ATOM 783 C CA . ASN A 1 95 ? -12.754 19.207 17.655 1.00 83.38 95 ASN A CA 1
ATOM 784 C C . ASN A 1 95 ? -12.685 17.685 17.466 1.00 83.38 95 ASN A C 1
ATOM 786 O O . ASN A 1 95 ? -12.635 17.161 16.352 1.00 83.38 95 ASN A O 1
ATOM 790 N N . LYS A 1 96 ? -12.731 16.954 18.585 1.00 76.56 96 LYS A N 1
ATOM 791 C CA . LYS A 1 96 ? -12.635 15.487 18.593 1.00 76.56 96 LYS A CA 1
ATOM 792 C C . LYS A 1 96 ? -13.725 14.802 17.763 1.00 76.56 96 LYS A C 1
ATOM 794 O O . LYS A 1 96 ? -13.449 13.771 17.158 1.00 76.56 96 LYS A O 1
ATOM 799 N N . ASP A 1 97 ? -14.936 15.352 17.721 1.00 78.31 97 ASP A N 1
ATOM 800 C CA . ASP A 1 97 ? -16.026 14.785 16.925 1.00 78.31 97 ASP A CA 1
ATOM 801 C C . ASP A 1 97 ? -15.862 15.071 15.430 1.00 78.31 97 ASP A C 1
ATOM 803 O O . ASP A 1 97 ? -16.136 14.189 14.618 1.00 78.31 97 ASP A O 1
ATOM 807 N N . ALA A 1 98 ? -15.359 16.247 15.050 1.00 77.94 98 ALA A N 1
ATOM 808 C CA . ALA A 1 98 ? -15.030 16.563 13.664 1.00 77.94 98 ALA A CA 1
ATOM 809 C C . ALA A 1 98 ? -13.912 15.649 13.137 1.00 77.94 98 ALA A C 1
ATOM 811 O O . ALA A 1 98 ? -14.050 15.086 12.050 1.00 77.94 98 ALA A O 1
ATOM 812 N N . TYR A 1 99 ? -12.866 15.415 13.937 1.00 81.06 99 TYR A N 1
ATOM 813 C CA . TYR A 1 99 ? -11.801 14.468 13.600 1.00 81.06 99 TYR A CA 1
ATOM 814 C C . TYR A 1 99 ? -12.323 13.033 13.493 1.00 81.06 99 TYR A C 1
ATOM 816 O O . TYR A 1 99 ? -12.046 12.338 12.521 1.00 81.06 99 TYR A O 1
ATOM 824 N N . ARG A 1 100 ? -13.164 12.597 14.435 1.00 80.75 100 ARG A N 1
ATOM 825 C CA . ARG A 1 100 ? -13.820 11.282 14.384 1.00 80.75 100 ARG A CA 1
ATOM 826 C C . ARG A 1 100 ? -14.671 11.110 13.125 1.00 80.75 100 ARG A C 1
ATOM 828 O O . ARG A 1 100 ? -14.619 10.056 12.499 1.00 80.75 100 ARG A O 1
ATOM 835 N N . LEU A 1 101 ? -15.450 12.123 12.740 1.00 78.81 101 LEU A N 1
ATOM 836 C CA . LEU A 1 101 ? -16.255 12.094 11.515 1.00 78.81 101 LEU A CA 1
ATOM 837 C C . LEU A 1 101 ? -15.378 12.004 10.265 1.00 78.81 101 LEU A C 1
ATOM 839 O O . LEU A 1 101 ? -15.678 11.206 9.380 1.00 78.81 101 LEU A O 1
ATOM 843 N N . PHE A 1 102 ? -14.281 12.758 10.222 1.00 81.19 102 PHE A N 1
ATOM 844 C CA . PHE A 1 102 ? -13.283 12.656 9.164 1.00 81.19 102 PHE A CA 1
ATOM 845 C C . PHE A 1 102 ? -12.699 11.236 9.081 1.00 81.19 102 PHE A C 1
ATOM 847 O O . PHE A 1 102 ? -12.746 10.614 8.021 1.00 81.19 102 PHE A O 1
ATOM 854 N N . VAL A 1 103 ? -12.231 10.675 10.200 1.00 76.44 103 VAL A N 1
ATOM 855 C CA . VAL A 1 103 ? -11.694 9.306 10.276 1.00 76.44 103 VAL A CA 1
ATOM 856 C C . VAL A 1 103 ? -12.739 8.278 9.817 1.00 76.44 103 VAL A C 1
ATOM 858 O O . VAL A 1 103 ? -12.425 7.387 9.033 1.00 76.44 103 VAL A O 1
ATOM 861 N N . LEU A 1 104 ? -14.004 8.426 10.226 1.00 74.50 104 LEU A N 1
ATOM 862 C CA . LEU A 1 104 ? -15.107 7.556 9.802 1.00 74.50 104 LEU A CA 1
ATOM 863 C C . LEU A 1 104 ? -15.410 7.636 8.305 1.00 74.50 104 LEU A C 1
ATOM 865 O O . LEU A 1 104 ? -15.706 6.612 7.689 1.00 74.50 104 LEU A O 1
ATOM 869 N N . GLN A 1 105 ? -15.390 8.834 7.722 1.00 69.38 105 GLN A N 1
ATOM 870 C CA . GLN A 1 105 ? -15.617 9.010 6.289 1.00 69.38 105 GLN A CA 1
ATOM 871 C C . GLN A 1 105 ? -14.483 8.401 5.472 1.00 69.38 105 GLN A C 1
ATOM 873 O O . GLN A 1 105 ? -14.758 7.745 4.473 1.00 69.38 105 GLN A O 1
ATOM 878 N N . ASN A 1 106 ? -13.240 8.538 5.936 1.00 69.12 106 ASN A N 1
ATOM 879 C CA . ASN A 1 106 ? -12.093 7.901 5.303 1.00 69.12 106 ASN A CA 1
ATOM 880 C C . ASN A 1 106 ? -12.144 6.374 5.458 1.00 69.12 106 ASN A C 1
ATOM 882 O O . ASN A 1 106 ? -11.974 5.681 4.468 1.00 69.12 106 ASN A O 1
ATOM 886 N N . TRP A 1 107 ? -12.503 5.829 6.629 1.00 66.38 107 TRP A N 1
ATOM 887 C CA . TRP A 1 107 ? -12.769 4.387 6.787 1.00 66.38 107 TRP A CA 1
ATOM 888 C C . TRP A 1 107 ? -13.818 3.893 5.786 1.00 66.38 107 TRP A C 1
ATOM 890 O O . TRP A 1 107 ? -13.576 2.939 5.055 1.00 66.38 107 TRP A O 1
ATOM 900 N N . LYS A 1 108 ? -14.976 4.564 5.708 1.00 59.28 108 LYS A N 1
ATOM 901 C CA . LYS A 1 108 ? -16.040 4.207 4.757 1.00 59.28 108 LYS A CA 1
ATOM 902 C C . LYS A 1 108 ? -15.584 4.325 3.303 1.00 59.28 108 LYS A C 1
ATOM 904 O O . LYS A 1 108 ? -15.992 3.509 2.487 1.00 59.28 108 LYS A O 1
ATOM 909 N N . TYR A 1 109 ? -14.755 5.316 2.987 1.00 54.62 109 TYR A N 1
ATOM 910 C CA . TYR A 1 109 ? -14.142 5.483 1.674 1.00 54.62 109 TYR A CA 1
ATOM 911 C C . TYR A 1 109 ? -13.196 4.318 1.344 1.00 54.62 109 TYR A C 1
ATOM 913 O O . TYR A 1 109 ? -13.353 3.702 0.296 1.00 54.62 109 TYR A O 1
ATOM 921 N N . PHE A 1 110 ? -12.315 3.926 2.269 1.00 53.12 110 PHE A N 1
ATOM 922 C CA . PHE A 1 110 ? -11.419 2.774 2.110 1.00 53.12 110 PHE A CA 1
ATOM 923 C C . PHE A 1 110 ? -12.178 1.442 1.987 1.00 53.12 110 PHE A C 1
ATOM 925 O O . PHE A 1 110 ? -11.821 0.612 1.155 1.00 53.12 110 PHE A O 1
ATOM 932 N N . VAL A 1 111 ? -13.271 1.258 2.736 1.00 52.78 111 VAL A N 1
ATOM 933 C CA . VAL A 1 111 ? -14.189 0.112 2.575 1.00 52.78 111 VAL A CA 1
ATOM 934 C C . VAL A 1 111 ? -14.831 0.114 1.188 1.00 52.78 111 VAL A C 1
ATOM 936 O O . VAL A 1 111 ? -14.869 -0.915 0.521 1.00 52.78 111 VAL A O 1
ATOM 939 N N . LYS A 1 112 ? -15.316 1.273 0.727 1.00 47.31 112 LYS A N 1
ATOM 940 C CA . LYS A 1 112 ? -16.000 1.417 -0.566 1.00 47.31 112 LYS A CA 1
ATOM 941 C C . LYS A 1 112 ? -15.072 1.1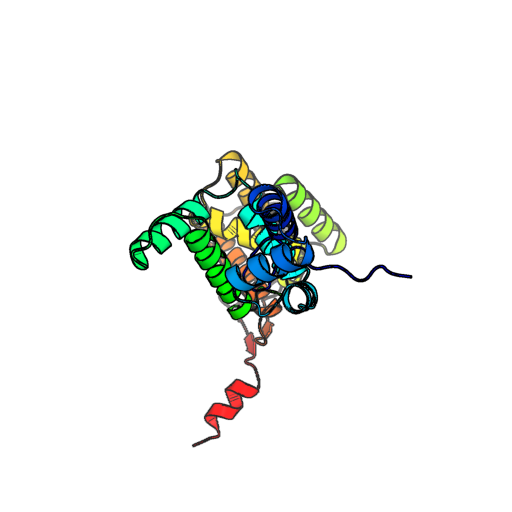82 -1.764 1.00 47.31 112 LYS A C 1
ATOM 943 O O . LYS A 1 112 ? -15.547 0.772 -2.814 1.00 47.31 112 LYS A O 1
ATOM 948 N N . LEU A 1 113 ? -13.773 1.421 -1.602 1.00 43.78 113 LEU A N 1
ATOM 949 C CA . LEU A 1 113 ? -12.746 1.138 -2.606 1.00 43.78 113 LEU A CA 1
ATOM 950 C C . LEU A 1 113 ? -12.251 -0.322 -2.594 1.00 43.78 113 LEU A C 1
ATOM 952 O O . LEU A 1 113 ? -11.258 -0.621 -3.249 1.00 43.78 113 LEU A O 1
ATOM 956 N N . GLY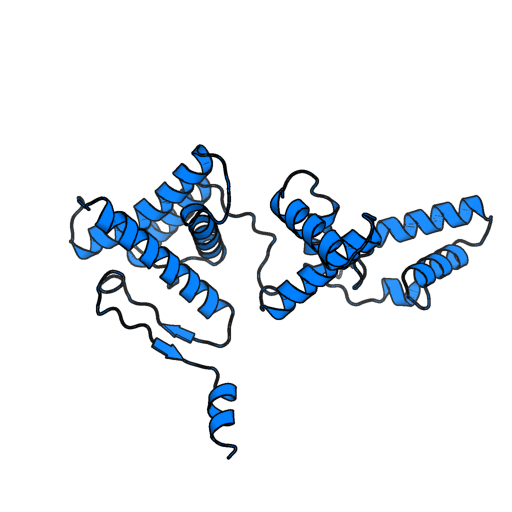 A 1 114 ? -12.871 -1.223 -1.821 1.00 38.62 114 GLY A N 1
ATOM 957 C CA . GLY A 1 114 ? -12.413 -2.616 -1.711 1.00 38.62 114 GLY A CA 1
ATOM 958 C C . GLY A 1 114 ? -11.067 -2.764 -0.989 1.00 38.62 114 GLY A C 1
ATOM 959 O O . GLY A 1 114 ? -10.457 -3.827 -0.994 1.00 38.62 114 GLY A O 1
ATOM 960 N N . MET A 1 115 ? -10.588 -1.710 -0.321 1.00 42.19 115 MET A N 1
ATOM 961 C CA . MET A 1 115 ? -9.271 -1.683 0.328 1.00 42.19 115 MET A CA 1
ATOM 962 C C . MET A 1 115 ? -9.287 -2.289 1.740 1.00 42.19 115 MET A C 1
ATOM 964 O O . MET A 1 115 ? -8.299 -2.195 2.463 1.00 42.19 115 MET A O 1
ATOM 968 N N . THR A 1 116 ? -10.398 -2.901 2.159 1.00 42.50 116 THR A N 1
ATOM 969 C CA . THR A 1 116 ? -10.570 -3.461 3.508 1.00 42.50 116 THR A CA 1
ATOM 970 C C . THR A 1 116 ? -10.073 -4.884 3.697 1.00 42.50 116 THR A C 1
ATOM 972 O O . THR A 1 116 ? -10.078 -5.350 4.834 1.00 42.50 116 THR A O 1
ATOM 975 N N . ASP A 1 117 ? -9.657 -5.598 2.653 1.00 38.16 117 ASP A N 1
ATOM 976 C CA . ASP A 1 117 ? -9.054 -6.935 2.793 1.00 38.16 117 ASP A CA 1
ATOM 977 C C . ASP A 1 117 ? -7.530 -6.943 2.842 1.00 38.16 117 ASP A C 1
ATOM 979 O O . ASP A 1 117 ? -6.925 -8.003 2.971 1.00 38.16 117 ASP A O 1
ATOM 983 N N . LEU A 1 118 ? -6.905 -5.768 2.862 1.00 42.25 118 LEU A N 1
ATOM 984 C CA . LEU A 1 118 ? -5.465 -5.663 3.019 1.00 42.25 118 LEU A CA 1
ATOM 985 C C . LEU A 1 118 ? -5.151 -5.012 4.351 1.00 42.25 118 LEU A C 1
ATOM 987 O O . LEU A 1 118 ? -5.748 -4.004 4.732 1.00 42.25 118 LEU A O 1
ATOM 991 N N . ASP A 1 119 ? -4.231 -5.633 5.080 1.00 38.06 119 ASP A N 1
ATOM 992 C CA . ASP A 1 119 ? -3.525 -5.002 6.177 1.00 38.06 119 ASP A CA 1
ATOM 993 C C . ASP A 1 119 ? -2.922 -3.680 5.674 1.00 38.06 119 ASP A C 1
ATOM 995 O O . ASP A 1 119 ? -1.766 -3.613 5.277 1.00 38.06 119 ASP A O 1
ATOM 999 N N . LEU A 1 120 ? -3.670 -2.582 5.822 1.00 38.75 120 LEU A N 1
ATOM 1000 C CA . LEU A 1 120 ? -3.130 -1.218 5.914 1.00 38.75 120 LEU A CA 1
ATOM 1001 C C . LEU A 1 120 ? -2.150 -1.071 7.105 1.00 38.75 120 LEU A C 1
ATOM 1003 O O . LEU A 1 120 ? -1.654 0.017 7.369 1.00 38.75 120 LEU A O 1
ATOM 1007 N N . ASN A 1 121 ? -1.904 -2.161 7.843 1.00 39.47 121 ASN A N 1
ATOM 1008 C CA . ASN A 1 121 ? -0.939 -2.307 8.922 1.00 39.47 121 ASN A CA 1
ATOM 1009 C C . ASN A 1 121 ? 0.456 -2.744 8.468 1.00 39.47 121 ASN A C 1
ATOM 1011 O O . ASN A 1 121 ? 1.357 -2.771 9.305 1.00 39.47 121 ASN A O 1
ATOM 1015 N N . ASN A 1 122 ? 0.668 -3.120 7.207 1.00 43.97 122 ASN A N 1
ATOM 1016 C CA . ASN A 1 122 ? 2.039 -3.261 6.749 1.00 43.97 122 ASN A CA 1
ATOM 1017 C C . ASN A 1 122 ? 2.519 -1.874 6.350 1.00 43.97 122 ASN A C 1
ATOM 1019 O O . ASN A 1 122 ? 2.226 -1.403 5.254 1.00 43.97 122 ASN A O 1
ATOM 1023 N N . GLU A 1 123 ? 3.262 -1.227 7.251 1.00 50.53 123 GLU A N 1
ATOM 1024 C CA . GLU A 1 123 ? 4.182 -0.170 6.840 1.00 50.53 123 GLU A CA 1
ATOM 1025 C C . GLU A 1 123 ? 4.903 -0.637 5.562 1.00 50.53 123 GLU A C 1
ATOM 1027 O O . GLU A 1 123 ? 5.318 -1.818 5.503 1.00 50.53 123 GLU A O 1
ATOM 1032 N N . PRO A 1 124 ? 5.017 0.237 4.536 1.00 62.00 124 PRO A N 1
ATOM 1033 C CA . PRO A 1 124 ? 5.832 -0.074 3.373 1.00 62.00 124 PRO A CA 1
ATOM 1034 C C . PRO A 1 124 ? 7.190 -0.549 3.883 1.00 62.00 124 PRO A C 1
ATOM 1036 O O . PRO A 1 124 ? 7.704 -0.032 4.880 1.00 62.00 124 PRO A O 1
ATOM 1039 N N . MET A 1 125 ? 7.726 -1.606 3.273 1.00 74.38 125 MET A N 1
ATOM 1040 C CA . MET A 1 125 ? 9.041 -2.095 3.681 1.00 74.38 125 MET A CA 1
ATOM 1041 C C . MET A 1 125 ? 10.028 -0.935 3.589 1.00 74.38 125 MET A C 1
ATOM 1043 O O . MET A 1 125 ? 9.966 -0.189 2.617 1.00 74.38 125 MET A O 1
ATOM 1047 N N . SER A 1 126 ? 10.943 -0.796 4.553 1.00 75.12 126 SER A N 1
ATOM 1048 C CA . SER A 1 126 ? 12.055 0.142 4.384 1.00 75.12 126 SER A CA 1
ATOM 1049 C C . SER A 1 126 ? 12.775 -0.140 3.056 1.00 75.12 126 SER A C 1
ATOM 1051 O O . SER A 1 126 ? 12.732 -1.282 2.587 1.00 75.12 126 SER A O 1
ATOM 1053 N N . PRO A 1 127 ? 13.455 0.847 2.446 1.00 74.44 127 PRO A N 1
ATOM 1054 C CA . PRO A 1 127 ? 14.174 0.621 1.195 1.00 74.44 127 PRO A CA 1
ATOM 1055 C C . PRO A 1 127 ? 15.087 -0.613 1.225 1.00 74.44 127 PRO A C 1
ATOM 1057 O O . PRO A 1 127 ? 15.043 -1.427 0.305 1.00 74.44 127 PRO A O 1
ATOM 1060 N N . ASP A 1 128 ? 15.817 -0.805 2.326 1.00 75.81 128 ASP A N 1
ATOM 1061 C CA . ASP A 1 128 ? 16.686 -1.969 2.529 1.00 75.81 128 ASP A CA 1
ATOM 1062 C C . ASP A 1 128 ? 15.891 -3.280 2.560 1.00 75.81 128 ASP A C 1
ATOM 1064 O O . ASP A 1 128 ? 16.217 -4.224 1.846 1.00 75.81 128 ASP A O 1
ATOM 1068 N N . ALA A 1 129 ? 14.795 -3.333 3.323 1.00 75.31 129 ALA A N 1
ATOM 1069 C CA . ALA A 1 129 ? 13.947 -4.521 3.399 1.00 75.31 129 ALA A CA 1
ATOM 1070 C C . ALA A 1 129 ? 13.248 -4.821 2.059 1.00 75.31 129 ALA A C 1
ATOM 1072 O O . ALA A 1 129 ? 13.046 -5.984 1.709 1.00 75.31 129 ALA A O 1
ATOM 1073 N N . MET A 1 130 ? 12.903 -3.786 1.285 1.00 85.62 130 MET A N 1
ATOM 1074 C CA . MET A 1 130 ? 12.384 -3.944 -0.072 1.00 85.62 130 MET A CA 1
ATOM 1075 C C . MET A 1 130 ? 13.444 -4.544 -0.998 1.00 85.62 130 MET A C 1
ATOM 1077 O O . MET A 1 130 ? 13.120 -5.441 -1.776 1.00 85.62 130 MET A O 1
ATOM 1081 N N . HIS A 1 131 ? 14.696 -4.076 -0.927 1.00 85.44 131 HIS A N 1
ATOM 1082 C CA . HIS A 1 131 ? 15.805 -4.655 -1.694 1.00 85.44 131 HIS A CA 1
ATOM 1083 C C . HIS A 1 131 ? 16.047 -6.110 -1.307 1.00 85.44 131 HIS A C 1
ATOM 1085 O O . HIS A 1 131 ? 16.144 -6.952 -2.196 1.00 85.44 131 HIS A O 1
ATOM 1091 N N . GLU A 1 132 ? 16.093 -6.423 -0.014 1.00 84.88 132 GLU A N 1
ATOM 1092 C CA . GLU A 1 132 ? 16.280 -7.792 0.477 1.00 84.88 132 GLU A CA 1
ATOM 1093 C C . GLU A 1 132 ? 15.168 -8.731 -0.007 1.00 84.88 132 GLU A C 1
ATOM 1095 O O . GLU A 1 132 ? 15.458 -9.802 -0.544 1.00 84.88 132 GLU A O 1
ATOM 1100 N N . GLU A 1 133 ? 13.897 -8.330 0.106 1.00 85.50 133 GLU A N 1
ATOM 1101 C CA . GLU A 1 133 ? 12.783 -9.162 -0.364 1.00 85.50 133 GLU A CA 1
ATOM 1102 C C . GLU A 1 133 ? 12.781 -9.295 -1.894 1.00 85.50 133 GLU A C 1
ATOM 1104 O O . GLU A 1 133 ? 12.496 -10.376 -2.415 1.00 85.50 133 GLU A O 1
ATOM 1109 N N . LEU A 1 134 ? 13.133 -8.232 -2.629 1.00 91.06 134 LEU A N 1
ATOM 1110 C CA . LEU A 1 134 ? 13.259 -8.274 -4.087 1.00 91.06 134 LEU A CA 1
ATOM 1111 C C . LEU A 1 134 ? 14.349 -9.268 -4.509 1.00 91.06 134 LEU A C 1
ATOM 1113 O O . LEU A 1 134 ? 14.094 -10.127 -5.352 1.00 91.06 134 LEU A O 1
ATOM 1117 N N . LEU A 1 135 ? 15.533 -9.196 -3.894 1.00 89.56 135 LEU A N 1
ATOM 1118 C CA . LEU A 1 135 ? 16.639 -10.122 -4.144 1.00 89.56 135 LEU A CA 1
ATOM 1119 C C . LEU A 1 135 ? 16.244 -11.557 -3.798 1.00 89.56 135 LEU A C 1
ATOM 1121 O O . LEU A 1 135 ? 16.419 -12.448 -4.626 1.00 89.56 135 LEU A O 1
ATOM 1125 N N . ALA A 1 136 ? 15.616 -11.779 -2.644 1.00 88.12 136 ALA A N 1
ATOM 1126 C CA . ALA A 1 136 ? 15.131 -13.100 -2.261 1.00 88.12 136 ALA A CA 1
ATOM 1127 C C . ALA A 1 136 ? 14.081 -13.638 -3.252 1.00 88.12 136 ALA A C 1
ATOM 1129 O O . ALA A 1 136 ? 14.026 -14.842 -3.515 1.00 88.12 136 ALA A O 1
ATOM 1130 N N . ASN A 1 137 ? 13.240 -12.774 -3.832 1.00 87.69 137 ASN A N 1
ATOM 1131 C CA . ASN A 1 137 ? 12.282 -13.186 -4.858 1.00 87.69 137 ASN A CA 1
ATOM 1132 C C . ASN A 1 137 ? 12.976 -13.536 -6.185 1.00 87.69 137 ASN A C 1
ATOM 1134 O O . ASN A 1 137 ? 12.580 -14.500 -6.847 1.00 87.69 137 ASN A O 1
ATOM 1138 N N . VAL A 1 138 ? 14.032 -12.802 -6.551 1.00 91.06 138 VAL A N 1
ATOM 1139 C CA . VAL A 1 138 ? 14.886 -13.105 -7.711 1.00 91.06 138 VAL A CA 1
ATOM 1140 C C . VAL A 1 138 ? 15.637 -14.417 -7.519 1.00 91.06 138 VAL A C 1
ATOM 1142 O O . VAL A 1 138 ? 15.670 -15.229 -8.435 1.00 91.06 138 VAL A O 1
ATOM 1145 N N . GLU A 1 139 ? 16.185 -14.693 -6.341 1.00 88.62 139 GLU A N 1
ATOM 1146 C CA . GLU A 1 139 ? 16.847 -15.973 -6.058 1.00 88.62 139 GLU A CA 1
ATOM 1147 C C . GLU A 1 139 ? 15.887 -17.157 -6.225 1.00 88.62 139 GLU A C 1
ATOM 1149 O O . GLU A 1 139 ? 16.247 -18.189 -6.790 1.00 88.62 139 GLU A O 1
ATOM 1154 N N . ARG A 1 140 ? 14.633 -16.996 -5.783 1.00 88.56 140 ARG A N 1
ATOM 1155 C CA . ARG A 1 140 ? 13.602 -18.038 -5.877 1.00 88.56 140 ARG A CA 1
ATOM 1156 C C . ARG A 1 140 ? 13.082 -18.253 -7.301 1.00 88.56 140 ARG A C 1
ATOM 1158 O O . ARG A 1 140 ? 12.699 -19.372 -7.637 1.00 88.56 140 ARG A O 1
ATOM 1165 N N . ARG A 1 141 ? 12.977 -17.193 -8.111 1.00 88.38 141 ARG A N 1
ATOM 1166 C CA . ARG A 1 141 ? 12.216 -17.199 -9.382 1.00 88.38 141 ARG A CA 1
ATOM 1167 C C . ARG A 1 141 ? 13.015 -16.729 -10.602 1.00 88.38 141 ARG A C 1
ATOM 1169 O O . ARG A 1 141 ? 12.460 -16.620 -11.695 1.00 88.38 141 ARG A O 1
ATOM 1176 N N . GLY A 1 142 ? 14.298 -16.426 -10.440 1.00 91.06 142 GLY A N 1
ATOM 1177 C CA . GLY A 1 142 ? 15.106 -15.737 -11.443 1.00 91.06 142 GLY A CA 1
ATOM 1178 C C . GLY A 1 142 ? 14.537 -14.359 -11.792 1.00 91.06 142 GLY A C 1
ATOM 1179 O O . GLY A 1 142 ? 13.840 -13.728 -10.996 1.00 91.06 142 GLY A O 1
ATOM 1180 N N . ALA A 1 143 ? 14.768 -13.911 -13.030 1.00 92.19 143 ALA A N 1
ATOM 1181 C CA . ALA A 1 143 ? 14.249 -12.634 -13.530 1.00 92.19 143 ALA A CA 1
ATOM 1182 C C . ALA A 1 143 ? 12.719 -12.518 -13.418 1.00 92.19 143 ALA A C 1
ATOM 1184 O O . ALA A 1 143 ? 12.198 -11.419 -13.251 1.00 92.19 143 ALA A O 1
ATOM 1185 N N . ALA A 1 144 ? 11.986 -13.639 -13.436 1.00 92.56 144 ALA A N 1
ATOM 1186 C CA . ALA A 1 144 ? 10.532 -13.625 -13.306 1.00 92.56 144 ALA A CA 1
ATOM 1187 C C . ALA A 1 144 ? 10.077 -13.097 -11.938 1.00 92.56 144 ALA A C 1
ATOM 1189 O O . ALA A 1 144 ? 8.969 -12.579 -11.839 1.00 92.56 144 ALA A O 1
ATOM 1190 N N . GLY A 1 145 ? 10.921 -13.177 -10.902 1.00 90.69 145 GLY A N 1
ATOM 1191 C CA . GLY A 1 145 ? 10.658 -12.590 -9.585 1.00 90.69 145 GLY A CA 1
ATOM 1192 C C . GLY A 1 145 ? 10.586 -11.058 -9.579 1.00 90.69 145 GLY A C 1
ATOM 1193 O O . GLY A 1 145 ? 10.060 -10.491 -8.624 1.00 90.69 145 GLY A O 1
ATOM 1194 N N . LEU A 1 146 ? 11.064 -10.400 -10.642 1.00 94.44 146 LEU A N 1
ATOM 1195 C CA . LEU A 1 146 ? 10.971 -8.948 -10.835 1.00 94.44 146 LEU A CA 1
ATOM 1196 C C . LEU A 1 146 ? 9.644 -8.513 -11.467 1.00 94.44 146 LEU A C 1
ATOM 1198 O O . LEU A 1 146 ? 9.375 -7.324 -11.548 1.00 94.44 146 LEU A O 1
ATOM 1202 N N . LEU A 1 147 ? 8.818 -9.442 -11.953 1.00 94.12 147 LEU A N 1
ATOM 1203 C CA . LEU A 1 147 ? 7.518 -9.099 -12.526 1.00 94.12 147 LEU A CA 1
ATOM 1204 C C . LEU A 1 147 ? 6.509 -8.767 -11.411 1.00 94.12 147 LEU A C 1
ATOM 1206 O O . LEU A 1 147 ? 6.413 -9.555 -10.463 1.00 94.12 147 LEU A O 1
ATOM 1210 N N . PRO A 1 148 ? 5.697 -7.696 -11.530 1.00 93.50 148 PRO A N 1
ATOM 1211 C CA . PRO A 1 148 ? 4.721 -7.332 -10.501 1.00 93.50 148 PRO A CA 1
ATOM 1212 C C . PRO A 1 148 ? 3.764 -8.471 -10.123 1.00 93.50 148 PRO A C 1
ATOM 1214 O O . PRO A 1 148 ? 3.540 -8.732 -8.939 1.00 93.50 148 PRO A O 1
ATOM 1217 N N . GLN A 1 149 ? 3.294 -9.242 -11.109 1.00 90.56 149 GLN A N 1
ATOM 1218 C CA . GLN A 1 149 ? 2.418 -10.399 -10.894 1.00 90.56 149 GLN A CA 1
ATOM 1219 C C . GLN A 1 149 ? 3.056 -11.538 -10.085 1.00 90.56 149 GLN A C 1
ATOM 1221 O O . GLN A 1 149 ? 2.356 -12.374 -9.519 1.00 90.56 149 GLN A O 1
ATOM 1226 N N . ASN A 1 150 ? 4.385 -11.556 -9.963 1.00 88.25 150 ASN A N 1
ATOM 1227 C CA . ASN A 1 150 ? 5.127 -12.544 -9.182 1.00 88.25 150 ASN A CA 1
ATOM 1228 C C . ASN A 1 150 ? 5.587 -12.022 -7.814 1.00 88.25 150 ASN A C 1
ATOM 1230 O O . ASN A 1 150 ? 6.261 -12.749 -7.077 1.00 88.25 150 ASN A O 1
ATOM 1234 N N . MET A 1 151 ? 5.238 -10.786 -7.456 1.00 89.19 151 MET A N 1
ATOM 1235 C CA . MET A 1 151 ? 5.542 -10.219 -6.147 1.00 89.19 151 MET A CA 1
ATOM 1236 C C . MET A 1 151 ? 4.546 -10.693 -5.091 1.00 89.19 151 MET A C 1
ATOM 1238 O O . MET A 1 151 ? 3.341 -10.791 -5.342 1.00 89.19 151 MET A O 1
ATOM 1242 N N . GLY A 1 152 ? 5.040 -10.927 -3.874 1.00 81.50 152 GLY A N 1
ATOM 1243 C CA . GLY A 1 152 ? 4.179 -11.058 -2.699 1.00 81.50 152 GLY A CA 1
ATOM 1244 C C . GLY A 1 152 ? 3.407 -9.760 -2.435 1.00 81.50 152 GLY A C 1
ATOM 1245 O O . GLY A 1 152 ? 3.847 -8.685 -2.837 1.00 81.50 152 GLY A O 1
ATOM 1246 N N . ALA A 1 153 ? 2.265 -9.852 -1.748 1.00 79.19 153 ALA A N 1
ATOM 1247 C CA . ALA A 1 153 ? 1.370 -8.711 -1.521 1.00 79.19 153 ALA A CA 1
ATOM 1248 C C . ALA A 1 153 ? 2.092 -7.485 -0.937 1.00 79.19 153 ALA A C 1
ATOM 1250 O O . ALA A 1 153 ? 1.987 -6.397 -1.491 1.00 79.19 153 ALA A O 1
ATOM 1251 N N . ARG A 1 154 ? 2.907 -7.685 0.106 1.00 76.00 154 ARG A N 1
ATOM 1252 C CA . ARG A 1 154 ? 3.630 -6.597 0.778 1.00 76.00 154 ARG A CA 1
ATOM 1253 C C . ARG A 1 154 ? 4.695 -5.940 -0.108 1.00 76.00 154 ARG A C 1
ATOM 1255 O O . ARG A 1 154 ? 4.900 -4.731 -0.022 1.00 76.00 154 ARG A O 1
ATOM 1262 N N . LEU A 1 155 ? 5.387 -6.723 -0.942 1.00 87.25 155 LEU A N 1
ATOM 1263 C CA . LEU A 1 155 ? 6.395 -6.192 -1.866 1.00 87.25 155 LEU A CA 1
ATOM 1264 C C . LEU A 1 155 ? 5.710 -5.355 -2.947 1.00 87.25 155 LEU A C 1
ATOM 1266 O O . LEU A 1 155 ? 6.105 -4.216 -3.160 1.00 87.25 155 LEU A O 1
ATOM 1270 N N . LEU A 1 156 ? 4.630 -5.883 -3.536 1.00 87.56 156 LEU A N 1
ATOM 1271 C CA . LEU A 1 156 ? 3.822 -5.165 -4.519 1.00 87.56 156 LEU A CA 1
ATOM 1272 C C . LEU A 1 156 ? 3.273 -3.854 -3.942 1.00 87.56 156 LEU A C 1
ATOM 1274 O O . LEU A 1 156 ? 3.421 -2.810 -4.561 1.00 87.56 156 LEU A O 1
ATOM 1278 N N . GLU A 1 157 ? 2.701 -3.886 -2.738 1.00 83.12 157 GLU A N 1
ATOM 1279 C CA . GLU A 1 157 ? 2.212 -2.693 -2.033 1.00 83.12 157 GLU A CA 1
ATOM 1280 C C . GLU A 1 157 ? 3.307 -1.646 -1.817 1.00 83.12 157 GLU A C 1
ATOM 1282 O O . GLU A 1 157 ? 3.087 -0.460 -2.059 1.00 83.12 157 GLU A O 1
ATOM 1287 N N . THR A 1 158 ? 4.503 -2.085 -1.419 1.00 83.88 158 THR A N 1
ATOM 1288 C CA . THR A 1 158 ? 5.658 -1.191 -1.260 1.00 83.88 158 THR A CA 1
ATOM 1289 C C . THR A 1 158 ? 6.097 -0.610 -2.610 1.00 83.88 158 THR A C 1
ATOM 1291 O O . THR A 1 158 ? 6.440 0.567 -2.689 1.00 83.88 158 THR A O 1
ATOM 1294 N N . THR A 1 159 ? 6.019 -1.383 -3.699 1.00 90.88 159 THR A N 1
ATOM 1295 C CA . THR A 1 159 ? 6.275 -0.898 -5.065 1.00 90.88 159 THR A CA 1
ATOM 1296 C C . THR A 1 159 ? 5.264 0.163 -5.508 1.00 90.88 159 THR A C 1
ATOM 1298 O O . THR A 1 159 ? 5.670 1.145 -6.125 1.00 90.88 159 THR A O 1
ATOM 1301 N N . ILE A 1 160 ? 3.976 0.021 -5.168 1.00 87.44 160 ILE A N 1
ATOM 1302 C CA . ILE A 1 160 ? 2.971 1.075 -5.415 1.00 87.44 160 ILE A CA 1
ATOM 1303 C C . ILE A 1 160 ? 3.308 2.325 -4.609 1.00 87.44 160 ILE A C 1
ATOM 1305 O O . ILE A 1 160 ? 3.279 3.439 -5.116 1.00 87.44 160 ILE A O 1
ATOM 1309 N N . TRP A 1 161 ? 3.688 2.160 -3.346 1.00 78.75 161 TRP A N 1
ATOM 1310 C CA . TRP A 1 161 ? 4.069 3.298 -2.518 1.00 78.75 161 TRP A CA 1
ATOM 1311 C C . TRP A 1 161 ? 5.274 4.063 -3.098 1.00 78.75 161 TRP A C 1
ATOM 1313 O O . TRP A 1 161 ? 5.261 5.293 -3.177 1.00 78.75 161 TRP A O 1
ATOM 1323 N N . ALA A 1 162 ? 6.271 3.333 -3.603 1.00 84.38 162 ALA A N 1
ATOM 1324 C CA . ALA A 1 162 ? 7.410 3.892 -4.324 1.00 84.38 162 ALA A CA 1
ATOM 1325 C C . ALA A 1 162 ? 7.016 4.611 -5.632 1.00 84.38 162 ALA A C 1
ATOM 1327 O O . ALA A 1 162 ? 7.644 5.617 -5.977 1.00 84.38 162 ALA A O 1
ATOM 1328 N N . SER A 1 163 ? 5.976 4.155 -6.346 1.00 86.00 163 SER A N 1
ATOM 1329 C CA . SER A 1 163 ? 5.497 4.826 -7.565 1.00 86.00 163 SER A CA 1
ATOM 1330 C C . SER A 1 163 ? 4.947 6.219 -7.265 1.00 86.00 163 SER A C 1
ATOM 1332 O O . SER A 1 163 ? 5.259 7.172 -7.981 1.00 86.00 163 SER A O 1
ATOM 1334 N N . HIS A 1 164 ? 4.196 6.362 -6.173 1.00 78.12 164 HIS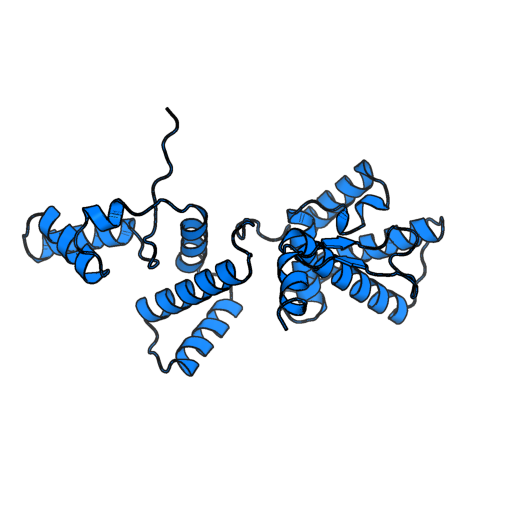 A N 1
ATOM 1335 C CA . HIS A 1 164 ? 3.649 7.644 -5.739 1.00 78.12 164 HIS A CA 1
ATOM 1336 C C . HIS A 1 164 ? 4.752 8.637 -5.337 1.00 78.12 164 HIS A C 1
ATOM 1338 O O . HIS A 1 164 ? 4.657 9.818 -5.669 1.00 78.12 164 HIS A O 1
ATOM 1344 N N . ILE A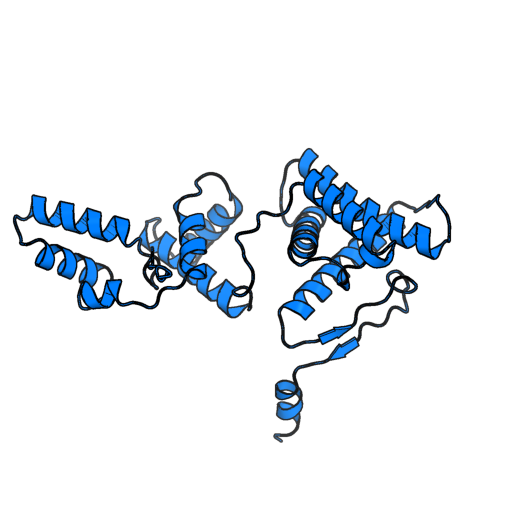 1 165 ? 5.838 8.175 -4.702 1.00 75.19 165 ILE A N 1
ATOM 1345 C CA . ILE A 1 165 ? 7.024 9.018 -4.458 1.00 75.19 165 ILE A CA 1
ATOM 1346 C C . ILE A 1 165 ? 7.653 9.452 -5.781 1.00 75.19 165 ILE A C 1
ATOM 1348 O O . ILE A 1 165 ? 7.926 10.632 -5.987 1.00 75.19 165 ILE A O 1
ATOM 1352 N N . PHE A 1 166 ? 7.868 8.508 -6.699 1.00 84.00 166 PHE A N 1
ATOM 1353 C CA . PHE A 1 166 ? 8.499 8.785 -7.988 1.00 84.00 166 PHE A CA 1
ATOM 1354 C C . PHE A 1 166 ? 7.707 9.795 -8.834 1.00 84.00 166 PHE A C 1
ATOM 1356 O O . PHE A 1 166 ? 8.300 10.640 -9.502 1.00 84.00 166 PHE A O 1
ATOM 1363 N N . LYS A 1 167 ? 6.371 9.740 -8.781 1.00 78.38 167 LYS A N 1
ATOM 1364 C CA . LYS A 1 167 ? 5.465 10.689 -9.449 1.00 78.38 167 LYS A CA 1
ATOM 1365 C C . LYS A 1 167 ? 5.398 12.063 -8.759 1.00 78.38 167 LYS A C 1
ATOM 1367 O O . LYS A 1 167 ? 4.775 12.973 -9.298 1.00 78.38 167 LYS A O 1
ATOM 1372 N N . GLY A 1 168 ? 6.028 12.227 -7.591 1.00 72.44 168 GLY A N 1
ATOM 1373 C CA . GLY A 1 168 ? 5.965 13.451 -6.786 1.00 72.44 168 GLY A CA 1
ATOM 1374 C C . GLY A 1 168 ? 4.642 13.630 -6.036 1.00 72.44 168 GLY A C 1
ATOM 1375 O O . GLY A 1 168 ? 4.326 14.729 -5.594 1.00 72.44 168 GLY A O 1
ATOM 1376 N N . GLU A 1 169 ? 3.852 12.564 -5.903 1.00 69.06 169 GLU A N 1
ATOM 1377 C CA . GLU A 1 169 ? 2.568 12.572 -5.193 1.00 69.06 169 GLU A CA 1
ATOM 1378 C C . GLU A 1 169 ? 2.752 12.381 -3.678 1.00 69.06 169 GLU A C 1
ATOM 1380 O O . GLU A 1 169 ? 1.887 12.771 -2.891 1.00 69.06 169 GLU A O 1
ATOM 1385 N N . LEU A 1 170 ? 3.888 11.805 -3.264 1.00 56.25 170 LEU A N 1
ATOM 1386 C CA . LEU A 1 170 ? 4.299 11.650 -1.869 1.00 56.25 170 LEU A CA 1
ATOM 1387 C C . LEU A 1 170 ? 5.687 12.256 -1.642 1.00 56.25 170 LEU A C 1
ATOM 1389 O O . LEU A 1 170 ? 6.674 11.803 -2.218 1.00 56.25 170 LEU A O 1
ATOM 1393 N N . GLU A 1 171 ? 5.762 13.247 -0.754 1.00 69.12 171 GLU A N 1
ATOM 1394 C CA . GLU A 1 171 ? 7.026 13.853 -0.330 1.00 69.12 171 GLU A CA 1
ATOM 1395 C C . GLU A 1 171 ? 7.676 13.035 0.797 1.00 69.12 171 GLU A C 1
ATOM 1397 O O . GLU A 1 171 ? 7.065 12.773 1.836 1.00 69.12 171 GLU A O 1
ATOM 1402 N N . VAL A 1 172 ? 8.939 12.659 0.597 1.00 63.31 172 VAL A N 1
ATOM 1403 C CA . VAL A 1 172 ? 9.798 11.965 1.568 1.00 63.31 172 VAL A CA 1
ATOM 1404 C C . VAL A 1 172 ? 11.190 12.599 1.564 1.00 63.31 172 VAL A C 1
ATOM 1406 O O . VAL A 1 172 ? 11.459 13.493 0.766 1.00 63.31 172 VAL A O 1
ATOM 1409 N N . SER A 1 173 ? 12.088 12.169 2.454 1.00 65.94 173 SER A N 1
ATOM 1410 C CA . SER A 1 173 ? 13.484 12.612 2.381 1.00 65.94 173 SER A CA 1
ATOM 1411 C C . SER A 1 173 ? 14.181 12.059 1.134 1.00 65.94 173 SER A C 1
ATOM 1413 O O . SER A 1 173 ? 13.882 10.949 0.687 1.00 65.94 173 SER A O 1
ATOM 1415 N N . ASP A 1 174 ? 15.168 12.799 0.623 1.00 70.06 174 ASP A N 1
ATOM 1416 C CA . ASP A 1 174 ? 15.964 12.400 -0.547 1.00 70.06 174 ASP A CA 1
ATOM 1417 C C . ASP A 1 174 ? 16.581 11.001 -0.390 1.00 70.06 174 ASP A C 1
ATOM 1419 O O . ASP A 1 174 ? 16.597 10.216 -1.332 1.00 70.06 174 ASP A O 1
ATOM 1423 N N . GLU A 1 175 ? 17.054 10.664 0.812 1.00 70.19 175 GLU A N 1
ATOM 1424 C CA . GLU A 1 175 ? 17.635 9.354 1.134 1.00 70.19 175 GLU A CA 1
ATOM 1425 C C . GLU A 1 175 ? 16.623 8.216 0.935 1.00 70.19 175 GLU A C 1
ATOM 1427 O O . GLU A 1 175 ? 16.914 7.206 0.292 1.00 70.19 175 GLU A O 1
ATOM 1432 N N . ILE A 1 176 ? 15.397 8.409 1.427 1.00 64.69 176 ILE A N 1
ATOM 1433 C CA . ILE A 1 176 ? 14.312 7.439 1.282 1.00 64.69 176 ILE A CA 1
ATOM 1434 C C . ILE A 1 176 ? 13.919 7.317 -0.195 1.00 64.69 176 ILE A C 1
ATOM 1436 O O . ILE A 1 176 ? 13.791 6.206 -0.713 1.00 64.69 176 ILE A O 1
ATOM 1440 N N . GLN A 1 177 ? 13.777 8.448 -0.891 1.00 71.69 177 GLN A N 1
ATOM 1441 C CA . GLN A 1 177 ? 13.467 8.479 -2.320 1.00 71.69 177 GLN A CA 1
ATOM 1442 C C . GLN A 1 177 ? 14.520 7.731 -3.151 1.00 71.69 177 GLN A C 1
ATOM 1444 O O . GLN A 1 177 ? 14.162 6.941 -4.027 1.00 71.69 177 GLN A O 1
ATOM 1449 N N . GLN A 1 178 ? 15.808 7.938 -2.866 1.00 76.81 178 GLN A N 1
ATOM 1450 C CA . GLN A 1 178 ? 16.910 7.253 -3.545 1.00 76.81 178 GLN A CA 1
ATOM 1451 C C . GLN A 1 178 ? 16.875 5.738 -3.318 1.00 76.81 178 GLN A C 1
ATOM 1453 O O . GLN A 1 178 ? 17.079 4.977 -4.266 1.00 76.81 178 GLN A O 1
ATOM 1458 N N . GLY A 1 179 ? 16.562 5.290 -2.101 1.00 77.44 179 GLY A N 1
ATOM 1459 C CA . GLY A 1 179 ? 16.446 3.867 -1.784 1.00 77.44 179 GLY A CA 1
ATOM 1460 C C . GLY A 1 179 ? 15.356 3.156 -2.600 1.00 77.44 179 GLY A C 1
ATOM 1461 O O . GLY A 1 179 ? 15.612 2.125 -3.233 1.00 77.44 179 GLY A O 1
ATOM 1462 N N . TYR A 1 180 ? 14.154 3.738 -2.666 1.00 83.75 180 TYR A N 1
ATOM 1463 C CA . TYR A 1 180 ? 13.055 3.179 -3.464 1.00 83.75 180 TYR A CA 1
ATOM 1464 C C . TYR A 1 180 ? 13.299 3.274 -4.969 1.00 83.75 180 TYR A C 1
ATOM 1466 O O . TYR A 1 180 ? 12.987 2.332 -5.703 1.00 83.75 180 TYR A O 1
ATOM 1474 N N . LEU A 1 181 ? 13.918 4.362 -5.436 1.00 87.00 181 LEU A N 1
ATOM 1475 C CA . LEU A 1 181 ? 14.362 4.464 -6.824 1.00 87.00 181 LEU A CA 1
ATOM 1476 C C . LEU A 1 181 ? 15.336 3.327 -7.164 1.00 87.00 181 LEU A C 1
ATOM 1478 O O . LEU A 1 181 ? 15.192 2.702 -8.211 1.00 87.00 181 LEU A O 1
ATOM 1482 N N . GLY A 1 182 ? 16.256 2.988 -6.257 1.00 86.81 182 GLY A N 1
ATOM 1483 C CA . GLY A 1 182 ? 17.152 1.839 -6.400 1.00 86.81 182 GLY A CA 1
ATOM 1484 C C . GLY A 1 182 ? 16.417 0.519 -6.661 1.00 86.81 182 GLY A C 1
ATOM 1485 O O . GLY A 1 182 ? 16.834 -0.253 -7.520 1.00 86.81 182 GLY A O 1
ATOM 1486 N N . ALA A 1 183 ? 15.278 0.281 -6.004 1.00 87.38 183 ALA A N 1
ATOM 1487 C CA . ALA A 1 183 ? 14.501 -0.949 -6.188 1.00 87.38 183 ALA A CA 1
ATOM 1488 C C . ALA A 1 183 ? 13.849 -1.023 -7.581 1.00 87.38 183 ALA A C 1
ATOM 1490 O O . ALA A 1 183 ? 13.844 -2.075 -8.232 1.00 87.38 183 ALA A O 1
ATOM 1491 N N . ALA A 1 184 ? 13.330 0.108 -8.065 1.00 91.25 184 ALA A N 1
ATOM 1492 C CA . ALA A 1 184 ? 12.801 0.218 -9.422 1.00 91.25 184 ALA A CA 1
ATOM 1493 C C . ALA A 1 184 ? 13.903 0.041 -10.471 1.00 91.25 184 ALA A C 1
ATOM 1495 O O . ALA A 1 184 ? 13.700 -0.670 -11.455 1.00 91.25 184 ALA A O 1
ATOM 1496 N N . LEU A 1 185 ? 15.090 0.609 -10.229 1.00 92.00 185 LEU A N 1
ATOM 1497 C CA . LEU A 1 185 ? 16.258 0.422 -11.088 1.00 92.00 185 LEU A CA 1
ATOM 1498 C C . LEU A 1 185 ? 16.672 -1.048 -11.166 1.00 92.00 185 LEU A C 1
ATOM 1500 O O . LEU A 1 185 ? 16.875 -1.546 -12.270 1.00 92.00 185 LEU A O 1
ATOM 1504 N N . ILE A 1 186 ? 16.740 -1.760 -10.035 1.00 91.56 186 ILE A N 1
ATOM 1505 C CA . ILE A 1 186 ? 17.040 -3.202 -10.011 1.00 91.56 186 ILE A CA 1
ATOM 1506 C C . ILE A 1 186 ? 16.011 -3.978 -10.837 1.00 91.56 186 ILE A C 1
ATOM 1508 O O . ILE A 1 186 ? 16.382 -4.836 -11.637 1.00 91.56 186 ILE A O 1
ATOM 1512 N N . SER A 1 187 ? 14.727 -3.653 -10.683 1.00 94.69 187 SER A N 1
ATOM 1513 C CA . SER A 1 187 ? 13.647 -4.339 -11.395 1.00 94.69 187 SER A CA 1
ATOM 1514 C C . SER A 1 187 ? 13.726 -4.117 -12.907 1.00 94.69 187 SER A C 1
ATOM 1516 O O . SER A 1 187 ? 13.766 -5.076 -13.679 1.00 94.69 187 SER A O 1
ATOM 1518 N N . VAL A 1 188 ? 13.830 -2.858 -13.339 1.00 95.56 188 VAL A N 1
ATOM 1519 C CA . VAL A 1 188 ? 13.931 -2.495 -14.759 1.00 95.56 188 VAL A CA 1
ATOM 1520 C C . VAL A 1 188 ? 15.212 -3.059 -15.371 1.00 95.56 188 VAL A C 1
ATOM 1522 O O . VAL A 1 188 ? 15.151 -3.757 -16.384 1.00 95.56 188 VAL A O 1
ATOM 1525 N N . ALA A 1 189 ? 16.369 -2.812 -14.755 1.00 93.00 189 ALA A N 1
ATOM 1526 C CA . ALA A 1 189 ? 17.652 -3.269 -15.277 1.00 93.00 189 ALA A CA 1
ATOM 1527 C C . ALA A 1 189 ? 17.745 -4.799 -15.300 1.00 93.00 189 ALA A C 1
ATOM 1529 O O . ALA A 1 189 ? 18.218 -5.353 -16.286 1.00 93.00 189 ALA A O 1
ATOM 1530 N N . GLY A 1 190 ? 17.251 -5.496 -14.273 1.00 93.81 190 GLY A N 1
ATOM 1531 C CA . GLY A 1 190 ? 17.263 -6.958 -14.218 1.00 93.81 190 GLY A CA 1
ATOM 1532 C C . GLY A 1 190 ? 16.398 -7.606 -15.302 1.00 93.81 190 GLY A C 1
ATOM 1533 O O . GLY A 1 190 ? 16.817 -8.570 -15.944 1.00 93.81 190 GLY A O 1
ATOM 1534 N N . ILE A 1 191 ? 15.223 -7.038 -15.586 1.00 95.06 191 ILE A N 1
ATOM 1535 C CA . ILE A 1 191 ? 14.374 -7.491 -16.696 1.00 95.06 191 ILE A CA 1
ATOM 1536 C C . ILE A 1 191 ? 15.047 -7.202 -18.047 1.00 95.06 191 ILE A C 1
ATOM 1538 O O . ILE A 1 191 ? 15.054 -8.063 -18.927 1.00 95.06 191 ILE A O 1
ATOM 1542 N N . ARG A 1 192 ? 15.658 -6.023 -18.228 1.00 94.81 192 ARG A N 1
ATOM 1543 C CA . ARG A 1 192 ? 16.384 -5.688 -19.466 1.00 94.81 192 ARG A CA 1
ATOM 1544 C C . ARG A 1 192 ? 17.604 -6.584 -19.675 1.00 94.81 192 ARG A C 1
ATOM 1546 O O . ARG A 1 192 ? 17.819 -7.054 -20.788 1.00 94.81 192 ARG A O 1
ATOM 1553 N N . ALA A 1 193 ? 18.349 -6.880 -18.614 1.00 93.62 193 ALA A N 1
ATOM 1554 C CA . ALA A 1 193 ? 19.477 -7.806 -18.622 1.00 93.62 193 ALA A CA 1
ATOM 1555 C C . ALA A 1 193 ? 19.038 -9.196 -19.099 1.00 93.62 193 ALA A C 1
ATOM 1557 O O . ALA A 1 193 ? 19.661 -9.784 -19.985 1.00 93.62 193 ALA A O 1
ATOM 1558 N N . TYR A 1 194 ? 17.902 -9.678 -18.585 1.00 95.06 194 TYR A N 1
ATOM 1559 C CA . TYR A 1 194 ? 17.287 -10.922 -19.038 1.00 95.06 194 TYR A CA 1
ATOM 1560 C C . TYR A 1 194 ? 16.924 -10.880 -20.531 1.00 95.06 194 TYR A C 1
ATOM 1562 O O . TYR A 1 194 ? 17.346 -11.755 -21.287 1.00 95.06 194 TYR A O 1
ATOM 1570 N N . GLN A 1 195 ? 16.201 -9.846 -20.973 1.00 93.00 195 GLN A N 1
ATOM 1571 C CA . GLN A 1 195 ? 15.763 -9.701 -22.369 1.00 93.00 195 GLN A CA 1
ATOM 1572 C C . GLN A 1 195 ? 16.941 -9.614 -23.352 1.00 93.00 195 GLN A C 1
ATOM 1574 O O . GLN A 1 195 ? 16.879 -10.171 -24.448 1.00 93.00 195 GLN A O 1
ATOM 1579 N N . LEU A 1 196 ? 18.020 -8.931 -22.962 1.00 92.75 196 LEU A N 1
ATOM 1580 C CA . LEU A 1 196 ? 19.234 -8.771 -23.765 1.00 92.75 196 LEU A CA 1
ATOM 1581 C C . LEU A 1 196 ? 20.203 -9.951 -23.633 1.00 92.75 196 LEU A C 1
ATOM 1583 O O . LEU A 1 196 ? 21.185 -10.010 -24.372 1.00 92.75 196 LEU A O 1
ATOM 1587 N N . LYS A 1 197 ? 19.944 -10.881 -22.703 1.00 91.62 197 LYS A N 1
ATOM 1588 C CA . LYS A 1 197 ? 20.862 -11.964 -22.318 1.00 91.62 197 LYS A CA 1
ATOM 1589 C C . LYS A 1 197 ? 22.262 -11.430 -22.000 1.00 91.62 197 LYS A C 1
ATOM 1591 O O . LYS A 1 197 ? 23.267 -11.992 -22.435 1.00 91.62 197 LYS A O 1
ATOM 1596 N N . SER A 1 198 ? 22.316 -10.322 -21.266 1.00 92.12 198 SER A N 1
ATOM 1597 C CA . SER A 1 198 ? 23.551 -9.620 -20.930 1.00 92.12 198 SER A CA 1
ATOM 1598 C C . SER A 1 198 ? 23.564 -9.218 -19.462 1.00 92.12 198 SER A C 1
ATOM 1600 O O . SER A 1 198 ? 22.542 -8.834 -18.906 1.00 92.12 198 SER A O 1
ATOM 1602 N N . ASP A 1 199 ? 24.742 -9.275 -18.850 1.00 84.62 199 ASP A N 1
ATOM 1603 C CA . ASP A 1 199 ? 25.032 -8.737 -17.521 1.00 84.62 199 ASP A CA 1
ATOM 1604 C C . ASP A 1 199 ? 25.226 -7.209 -17.531 1.00 84.62 199 ASP A C 1
ATOM 1606 O O . ASP A 1 199 ? 25.324 -6.587 -16.473 1.00 84.62 199 ASP A O 1
ATOM 1610 N N . LYS A 1 200 ? 25.271 -6.594 -18.720 1.00 87.44 200 LYS A N 1
ATOM 1611 C CA . LYS A 1 200 ? 25.436 -5.155 -18.913 1.00 87.44 200 LYS A CA 1
ATOM 1612 C C . LYS A 1 200 ? 24.249 -4.576 -19.661 1.00 87.44 200 LYS A C 1
ATOM 1614 O O . LYS A 1 200 ? 23.968 -4.930 -20.803 1.00 87.44 200 LYS A O 1
ATOM 1619 N N . VAL A 1 201 ? 23.591 -3.622 -19.016 1.00 91.00 201 VAL A N 1
ATOM 1620 C CA . VAL A 1 201 ? 22.456 -2.891 -19.570 1.00 91.00 201 VAL A CA 1
ATOM 1621 C C . VAL A 1 201 ? 22.831 -1.418 -19.647 1.00 91.00 201 VAL A C 1
ATOM 1623 O O . VAL A 1 201 ? 23.160 -0.806 -18.635 1.00 91.00 201 VAL A O 1
ATOM 1626 N N . THR A 1 202 ? 22.771 -0.856 -20.851 1.00 91.69 202 THR A N 1
ATOM 1627 C CA . THR A 1 202 ? 22.958 0.578 -21.089 1.00 91.69 202 THR A CA 1
ATOM 1628 C C . THR A 1 202 ? 21.633 1.145 -21.572 1.00 91.69 202 THR A C 1
ATOM 1630 O O . THR A 1 202 ? 21.124 0.697 -22.595 1.00 91.69 202 THR A O 1
ATOM 1633 N N . LEU A 1 203 ? 21.089 2.115 -20.839 1.00 89.50 203 LEU A N 1
ATOM 1634 C CA . LEU A 1 203 ? 19.844 2.813 -21.166 1.00 89.50 203 LEU A CA 1
ATOM 1635 C C . LEU A 1 203 ? 20.136 4.310 -21.207 1.00 89.50 203 LEU A C 1
ATOM 1637 O O . LEU A 1 203 ? 20.929 4.809 -20.402 1.00 89.50 203 LEU A O 1
ATOM 1641 N N . SER A 1 204 ? 19.498 5.034 -22.124 1.00 93.75 204 SER A N 1
ATOM 1642 C CA . SER A 1 204 ? 19.471 6.495 -22.027 1.00 93.75 204 SER A CA 1
ATOM 1643 C C . SER A 1 204 ? 18.619 6.922 -20.825 1.00 93.75 204 SER A C 1
ATOM 1645 O O . SER A 1 204 ? 17.813 6.144 -20.312 1.00 93.75 204 SER A O 1
ATOM 1647 N N . GLN A 1 205 ? 18.776 8.167 -20.370 1.00 91.50 205 GLN A N 1
ATOM 1648 C CA . GLN A 1 205 ? 17.946 8.701 -19.287 1.00 91.50 205 GLN A CA 1
ATOM 1649 C C . GLN A 1 205 ? 16.451 8.656 -19.642 1.00 91.50 205 GLN A C 1
ATOM 1651 O O . GLN A 1 205 ? 15.642 8.233 -18.819 1.00 91.50 205 GLN A O 1
ATOM 1656 N N . ASP A 1 206 ? 16.098 9.038 -20.870 1.00 94.12 206 ASP A N 1
ATOM 1657 C CA . ASP A 1 206 ? 14.708 9.043 -21.333 1.00 94.12 206 ASP A CA 1
ATOM 1658 C C . ASP A 1 206 ? 14.135 7.623 -21.420 1.00 94.12 206 ASP A C 1
ATOM 1660 O O . ASP A 1 206 ? 13.009 7.384 -20.984 1.00 94.12 206 ASP A O 1
ATOM 1664 N N . GLU A 1 207 ? 14.923 6.660 -21.918 1.00 93.19 207 GLU A N 1
ATOM 1665 C CA . GLU A 1 207 ? 14.525 5.247 -21.950 1.00 93.19 207 GLU A CA 1
ATOM 1666 C C . GLU A 1 207 ? 14.305 4.724 -20.528 1.00 93.19 207 GLU A C 1
ATOM 1668 O O . GLU A 1 207 ? 13.279 4.113 -20.240 1.00 93.19 207 GLU A O 1
ATOM 1673 N N . LEU A 1 208 ? 15.227 5.009 -19.608 1.00 92.75 208 LEU A N 1
ATOM 1674 C CA . LEU A 1 208 ? 15.125 4.569 -18.222 1.00 92.75 208 LEU A CA 1
ATOM 1675 C C . LEU A 1 208 ? 13.865 5.106 -17.532 1.00 92.75 208 LEU A C 1
ATOM 1677 O O . LEU A 1 208 ? 13.153 4.345 -16.877 1.00 92.75 208 LEU A O 1
ATOM 1681 N N . LEU A 1 209 ? 13.575 6.400 -17.688 1.00 92.38 209 LEU A N 1
ATOM 1682 C CA . LEU A 1 209 ? 12.386 7.020 -17.105 1.00 92.38 209 LEU A CA 1
ATOM 1683 C C . LEU A 1 209 ? 11.101 6.406 -17.667 1.00 92.38 209 LEU A C 1
ATOM 1685 O O . LEU A 1 209 ? 10.201 6.080 -16.891 1.00 92.38 209 LEU A O 1
ATOM 1689 N N . ALA A 1 210 ? 11.033 6.194 -18.984 1.00 92.94 210 ALA A N 1
ATOM 1690 C CA . ALA A 1 210 ? 9.883 5.559 -19.622 1.00 92.94 210 ALA A CA 1
ATOM 1691 C C . ALA A 1 210 ? 9.660 4.128 -19.105 1.00 92.94 210 ALA A C 1
ATOM 1693 O O . ALA A 1 210 ? 8.534 3.751 -18.780 1.00 92.94 210 ALA A O 1
ATOM 1694 N N . LEU A 1 211 ? 10.733 3.346 -18.953 1.00 95.06 211 LEU A N 1
ATOM 1695 C CA . LEU A 1 211 ? 10.658 1.976 -18.442 1.00 95.06 211 LEU A CA 1
ATOM 1696 C C . LEU A 1 211 ? 10.226 1.919 -16.972 1.00 95.06 211 LEU A C 1
ATOM 1698 O O . LEU A 1 211 ? 9.414 1.069 -16.612 1.00 95.06 211 LEU A O 1
ATOM 1702 N N . ILE A 1 212 ? 10.720 2.829 -16.124 1.00 95.44 212 ILE A N 1
ATOM 1703 C CA . ILE A 1 212 ? 10.283 2.935 -14.721 1.00 95.44 212 ILE A CA 1
ATOM 1704 C C . ILE A 1 212 ? 8.794 3.288 -14.649 1.00 95.44 212 ILE A C 1
ATOM 1706 O O . ILE A 1 212 ? 8.048 2.663 -13.896 1.00 95.44 212 ILE A O 1
ATOM 1710 N N . GLN A 1 213 ? 8.342 4.257 -15.450 1.00 92.94 213 GLN A N 1
ATOM 1711 C CA . GLN A 1 213 ? 6.929 4.639 -15.505 1.00 92.94 213 GLN A CA 1
ATOM 1712 C C . GLN A 1 213 ? 6.046 3.473 -15.956 1.00 92.94 213 GLN A C 1
ATOM 1714 O O . GLN A 1 213 ? 5.038 3.181 -15.310 1.00 92.94 213 GLN A O 1
ATOM 1719 N N . GLN A 1 214 ? 6.443 2.772 -17.022 1.00 93.50 214 GLN A N 1
ATOM 1720 C CA . GLN A 1 214 ? 5.733 1.593 -17.509 1.00 93.50 214 GLN A CA 1
ATOM 1721 C C . GLN A 1 214 ? 5.683 0.494 -16.443 1.00 93.50 214 GLN A C 1
ATOM 1723 O O . GLN A 1 214 ? 4.625 -0.081 -16.199 1.00 93.50 214 GLN A O 1
ATOM 1728 N N . TYR A 1 215 ? 6.800 0.230 -15.767 1.00 95.81 215 TYR A N 1
ATOM 1729 C CA . TYR A 1 215 ? 6.876 -0.764 -14.703 1.00 95.81 215 TYR A CA 1
ATOM 1730 C C . TYR A 1 215 ? 5.917 -0.456 -13.546 1.00 95.81 215 TYR A C 1
ATOM 1732 O O . TYR A 1 215 ? 5.165 -1.330 -13.112 1.00 95.81 215 TYR A O 1
ATOM 1740 N N . TYR A 1 216 ? 5.890 0.794 -13.080 1.00 94.38 216 TYR A N 1
ATOM 1741 C CA . TYR A 1 216 ? 4.978 1.207 -12.018 1.00 94.38 216 TYR A CA 1
ATOM 1742 C C . TYR A 1 216 ? 3.509 1.158 -12.433 1.00 94.38 216 TYR A C 1
ATOM 1744 O O . TYR A 1 216 ? 2.679 0.709 -11.646 1.00 94.38 216 TYR A O 1
ATOM 1752 N N . MET A 1 217 ? 3.182 1.543 -13.669 1.00 91.50 217 MET A N 1
ATOM 1753 C CA . MET A 1 217 ? 1.826 1.381 -14.201 1.00 91.50 217 MET A CA 1
ATOM 1754 C C . MET A 1 217 ? 1.388 -0.090 -14.152 1.00 91.50 217 MET A C 1
ATOM 1756 O O . MET A 1 217 ? 0.278 -0.395 -13.726 1.00 91.50 217 MET A O 1
ATOM 1760 N N . LEU A 1 218 ? 2.260 -1.021 -14.544 1.00 93.19 218 LEU A N 1
ATOM 1761 C CA . LEU A 1 218 ? 1.953 -2.452 -14.500 1.00 93.19 218 LEU A CA 1
ATOM 1762 C C . LEU A 1 218 ? 1.809 -2.976 -13.068 1.00 93.19 218 LEU A C 1
ATOM 1764 O O . LEU A 1 218 ? 0.954 -3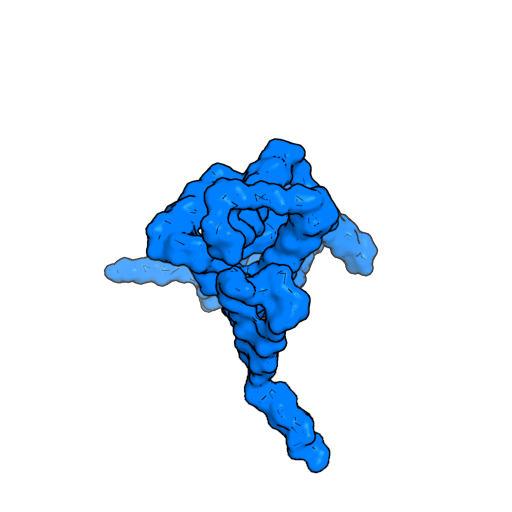.822 -12.817 1.00 93.19 218 LEU A O 1
ATOM 1768 N N . ALA A 1 219 ? 2.594 -2.459 -12.120 1.00 92.31 219 ALA A N 1
ATOM 1769 C CA . ALA A 1 219 ? 2.404 -2.769 -10.708 1.00 92.31 219 ALA A CA 1
ATOM 1770 C C . ALA A 1 219 ? 1.033 -2.293 -10.204 1.00 92.31 219 ALA A C 1
ATOM 1772 O O . ALA A 1 219 ? 0.332 -3.057 -9.543 1.00 92.31 219 ALA A O 1
ATOM 1773 N N . GLU A 1 220 ? 0.614 -1.074 -10.556 1.00 87.44 220 GLU A N 1
ATOM 1774 C CA . GLU A 1 220 ? -0.706 -0.526 -10.204 1.00 87.44 220 GLU A CA 1
ATOM 1775 C C . GLU A 1 220 ? -1.851 -1.352 -10.812 1.00 87.44 220 GLU A C 1
ATOM 1777 O O . GLU A 1 220 ? -2.865 -1.602 -10.153 1.00 87.44 220 GLU A O 1
ATOM 1782 N N . LEU A 1 221 ? -1.674 -1.839 -12.042 1.00 86.44 221 LEU A N 1
ATOM 1783 C CA . LEU A 1 221 ? -2.618 -2.744 -12.692 1.00 86.44 221 LEU A CA 1
ATOM 1784 C C . LEU A 1 221 ? -2.680 -4.108 -11.993 1.00 86.44 221 LEU A C 1
ATOM 1786 O O . LEU A 1 221 ? -3.778 -4.572 -11.699 1.00 86.44 221 LEU A O 1
ATOM 1790 N N . GLU A 1 222 ? -1.544 -4.723 -11.648 1.00 89.69 222 GLU A N 1
ATOM 1791 C CA . GLU A 1 222 ? -1.529 -5.967 -10.857 1.00 89.69 222 GLU A CA 1
ATOM 1792 C C . GLU A 1 222 ? -2.247 -5.772 -9.524 1.00 89.69 222 GLU A C 1
ATOM 1794 O O . GLU A 1 222 ? -3.068 -6.583 -9.098 1.00 89.69 222 GLU A O 1
ATOM 1799 N N . PHE A 1 223 ? -1.938 -4.668 -8.854 1.00 84.81 223 PHE A N 1
ATOM 1800 C CA . PHE A 1 223 ? -2.535 -4.328 -7.579 1.00 84.81 223 PHE A CA 1
ATOM 1801 C C . PHE A 1 223 ? -4.054 -4.168 -7.689 1.00 84.81 223 PHE A C 1
ATOM 1803 O O . PHE A 1 223 ? -4.786 -4.648 -6.824 1.00 84.81 223 PHE A O 1
ATOM 1810 N N . THR A 1 224 ? -4.531 -3.563 -8.778 1.00 78.12 224 THR A N 1
ATOM 1811 C CA . THR A 1 224 ? -5.959 -3.443 -9.095 1.00 78.12 224 THR A CA 1
ATOM 1812 C C . THR A 1 224 ? -6.585 -4.807 -9.393 1.00 78.12 224 THR A C 1
ATOM 1814 O O . THR A 1 224 ? -7.640 -5.123 -8.846 1.00 78.12 224 THR A O 1
ATOM 1817 N N . SER A 1 225 ? -5.914 -5.643 -10.189 1.00 79.38 225 SER A N 1
ATOM 1818 C CA . SER A 1 225 ? -6.327 -7.016 -10.518 1.00 79.38 225 SER A CA 1
ATOM 1819 C C . SER A 1 225 ? -6.530 -7.864 -9.257 1.00 79.38 225 SER A C 1
ATOM 1821 O O . SER A 1 225 ? -7.528 -8.558 -9.110 1.00 79.38 225 SER A O 1
ATOM 1823 N N . ARG A 1 226 ? -5.637 -7.734 -8.265 1.00 76.75 226 ARG A N 1
ATOM 1824 C CA . ARG A 1 226 ? -5.747 -8.445 -6.975 1.00 76.75 226 ARG A CA 1
ATOM 1825 C C . ARG A 1 226 ? -6.857 -7.931 -6.056 1.00 76.75 226 ARG A C 1
ATOM 1827 O O . ARG A 1 226 ? -7.142 -8.575 -5.048 1.00 76.75 226 ARG A O 1
ATOM 1834 N N . ARG A 1 227 ? -7.414 -6.750 -6.332 1.00 70.81 227 ARG A N 1
ATOM 1835 C CA . ARG A 1 227 ? -8.337 -6.026 -5.435 1.00 70.81 227 ARG A CA 1
ATOM 1836 C C . ARG A 1 227 ? -9.734 -5.832 -5.998 1.00 70.81 227 ARG A C 1
ATOM 1838 O O . ARG A 1 227 ? -10.594 -5.277 -5.319 1.00 70.81 227 ARG A O 1
ATOM 1845 N N . THR A 1 228 ? -9.949 -6.242 -7.233 1.00 69.00 228 THR A N 1
ATOM 1846 C CA . THR A 1 228 ? -11.216 -6.070 -7.928 1.00 69.00 228 THR A CA 1
ATOM 1847 C C . THR A 1 228 ? -11.607 -7.387 -8.577 1.00 69.00 228 THR A C 1
ATOM 1849 O O . THR A 1 228 ? -10.781 -8.278 -8.741 1.00 69.00 228 THR A O 1
ATOM 1852 N N . ASP A 1 229 ? -12.863 -7.494 -8.990 1.00 70.62 229 ASP A N 1
ATOM 1853 C CA . ASP A 1 229 ? -13.338 -8.634 -9.780 1.00 70.62 229 ASP A CA 1
ATOM 1854 C C . ASP A 1 229 ? -12.880 -8.547 -11.254 1.00 70.62 229 ASP A C 1
ATOM 1856 O O . ASP A 1 229 ? -13.251 -9.375 -12.085 1.00 70.62 229 ASP A O 1
ATOM 1860 N N . MET A 1 230 ? -12.089 -7.524 -11.600 1.00 71.88 230 MET A N 1
ATOM 1861 C CA . MET A 1 230 ? -11.476 -7.376 -12.912 1.00 71.88 230 MET A CA 1
ATOM 1862 C C . MET A 1 230 ? -10.182 -8.184 -12.950 1.00 71.88 230 MET A C 1
ATOM 1864 O O . MET A 1 230 ? -9.242 -7.900 -12.212 1.00 71.88 230 MET A O 1
ATOM 1868 N N . THR A 1 231 ? -10.102 -9.150 -13.861 1.00 79.31 231 THR A N 1
ATOM 1869 C CA . THR A 1 231 ? -8.844 -9.865 -14.100 1.00 79.31 231 THR A CA 1
ATOM 1870 C C . THR A 1 231 ? -8.036 -9.104 -15.141 1.00 79.31 231 THR A C 1
ATOM 1872 O O . THR A 1 231 ? -8.479 -8.938 -16.278 1.00 79.31 231 THR A O 1
ATOM 1875 N N . ILE A 1 232 ? -6.844 -8.647 -14.760 1.00 82.06 232 ILE A N 1
ATOM 1876 C CA . ILE A 1 232 ? -5.879 -8.035 -15.678 1.00 82.06 232 ILE A CA 1
ATOM 1877 C C . ILE A 1 232 ? -4.753 -9.033 -15.923 1.00 82.06 232 ILE A C 1
ATOM 1879 O O . ILE A 1 232 ? -4.055 -9.431 -14.990 1.00 82.06 232 ILE A O 1
ATOM 1883 N N . VAL A 1 233 ? -4.566 -9.432 -17.179 1.00 84.75 233 VAL A N 1
ATOM 1884 C CA . VAL A 1 233 ? -3.442 -10.282 -17.580 1.00 84.75 233 VAL A CA 1
ATOM 1885 C C . VAL A 1 233 ? -2.285 -9.384 -17.986 1.00 84.75 233 VAL A C 1
ATOM 1887 O O . VAL A 1 233 ? -2.376 -8.644 -18.968 1.00 84.75 233 VAL A O 1
ATOM 1890 N N . LEU A 1 234 ? -1.202 -9.447 -17.212 1.00 89.19 234 LEU A N 1
ATOM 1891 C CA . LEU A 1 234 ? -0.007 -8.647 -17.446 1.00 89.19 234 LEU A CA 1
ATOM 1892 C C . LEU A 1 234 ? 1.000 -9.352 -18.364 1.00 89.19 234 LEU A C 1
ATOM 1894 O O . LEU A 1 234 ? 1.086 -10.585 -18.357 1.00 89.19 234 LEU A O 1
ATOM 1898 N N . PRO A 1 235 ? 1.822 -8.590 -19.108 1.00 90.81 235 PRO A N 1
ATOM 1899 C CA . PRO A 1 235 ? 2.820 -9.166 -19.994 1.00 90.81 235 PRO A CA 1
ATOM 1900 C C . PRO A 1 235 ? 3.897 -9.944 -19.225 1.00 90.81 235 PRO A C 1
ATOM 1902 O O . PRO A 1 235 ? 4.274 -9.604 -18.099 1.00 90.81 235 PRO A O 1
ATOM 1905 N N . GLY A 1 236 ? 4.436 -10.978 -19.871 1.00 90.38 236 GLY A N 1
ATOM 1906 C CA . GLY A 1 236 ? 5.594 -11.723 -19.375 1.00 90.38 236 GLY A CA 1
ATOM 1907 C C . GLY A 1 236 ? 6.927 -11.002 -19.610 1.00 90.38 236 GLY A C 1
ATOM 1908 O O . GLY A 1 236 ? 6.990 -9.961 -20.268 1.00 90.38 236 GLY A O 1
ATOM 1909 N N . LEU A 1 237 ? 8.016 -11.602 -19.116 1.00 92.12 237 LEU A N 1
ATOM 1910 C CA . LEU A 1 237 ? 9.379 -11.051 -19.196 1.00 92.12 237 LEU A CA 1
ATOM 1911 C C . LEU A 1 237 ? 9.790 -10.621 -20.603 1.00 92.12 237 LEU A C 1
ATOM 1913 O O . LEU A 1 237 ? 10.404 -9.572 -20.761 1.00 92.12 237 LEU A O 1
ATOM 1917 N N . ASP A 1 238 ? 9.442 -11.401 -21.623 1.00 91.44 238 ASP A N 1
ATOM 1918 C CA . ASP A 1 238 ? 9.865 -11.141 -23.002 1.00 91.44 238 ASP A CA 1
ATOM 1919 C C . ASP A 1 238 ? 9.159 -9.941 -23.644 1.00 91.44 238 ASP A C 1
ATOM 1921 O O . ASP A 1 238 ? 9.608 -9.445 -24.681 1.00 91.44 238 ASP A O 1
ATOM 1925 N N . HIS A 1 239 ? 8.058 -9.477 -23.045 1.00 90.06 239 HIS A N 1
ATOM 1926 C CA . HIS A 1 239 ? 7.156 -8.501 -23.651 1.00 90.06 239 HIS A CA 1
ATOM 1927 C C . HIS A 1 239 ? 6.884 -7.277 -22.776 1.00 90.06 239 HIS A C 1
ATOM 1929 O O . HIS A 1 239 ? 6.491 -6.261 -23.322 1.00 90.06 239 HIS A O 1
ATOM 1935 N N . ILE A 1 240 ? 7.153 -7.308 -21.467 1.00 91.06 240 ILE A N 1
ATOM 1936 C CA . ILE A 1 240 ? 6.775 -6.252 -20.507 1.00 91.06 240 ILE A CA 1
ATOM 1937 C C . ILE A 1 240 ? 7.155 -4.812 -20.885 1.00 91.06 240 ILE A C 1
ATOM 1939 O O . ILE A 1 240 ? 6.434 -3.888 -20.528 1.00 91.06 240 ILE A O 1
ATOM 1943 N N . PHE A 1 241 ? 8.240 -4.621 -21.632 1.00 91.69 241 PHE A N 1
ATOM 1944 C CA . PHE A 1 241 ? 8.731 -3.304 -22.056 1.00 91.69 241 PHE A CA 1
ATOM 1945 C C . PHE A 1 241 ? 8.631 -3.065 -23.562 1.00 91.69 241 PHE A C 1
ATOM 1947 O O . PHE A 1 241 ? 9.290 -2.180 -24.106 1.00 91.69 241 PHE A O 1
ATOM 1954 N N . LYS A 1 242 ? 7.854 -3.890 -24.262 1.00 86.38 242 LYS A N 1
ATOM 1955 C CA . LYS A 1 242 ? 7.664 -3.754 -25.701 1.00 86.38 242 LYS A CA 1
ATOM 1956 C C . LYS A 1 242 ? 6.388 -2.961 -25.998 1.00 86.38 242 LYS A C 1
ATOM 1958 O O . LYS A 1 242 ? 5.413 -3.108 -25.265 1.00 86.38 242 LYS A O 1
ATOM 1963 N N . PRO A 1 243 ? 6.365 -2.138 -27.059 1.00 72.25 243 PRO A N 1
ATOM 1964 C CA . PRO A 1 243 ? 5.162 -1.411 -27.468 1.00 72.25 243 PRO A CA 1
ATOM 1965 C C . PRO A 1 243 ? 3.968 -2.327 -27.767 1.00 72.25 243 PRO A C 1
ATOM 1967 O O . PRO A 1 243 ? 2.830 -1.952 -27.518 1.00 72.25 243 PRO A O 1
ATOM 1970 N N . GLU A 1 244 ? 4.230 -3.534 -28.272 1.00 72.31 244 GLU A N 1
ATOM 1971 C CA . GLU A 1 244 ? 3.228 -4.564 -28.565 1.00 72.31 244 GLU A CA 1
ATOM 1972 C C . GLU A 1 244 ? 2.784 -5.385 -27.341 1.00 72.31 244 GLU A C 1
ATOM 1974 O O . GLU A 1 244 ? 2.139 -6.420 -27.491 1.00 72.31 244 GLU A O 1
ATOM 1979 N N . ALA A 1 245 ? 3.158 -4.979 -26.126 1.00 73.81 245 ALA A N 1
ATOM 1980 C CA . ALA A 1 245 ? 2.693 -5.629 -24.911 1.00 73.81 245 ALA A CA 1
ATOM 1981 C C . ALA A 1 245 ? 1.180 -5.426 -24.749 1.00 73.81 245 ALA A C 1
ATOM 1983 O O . ALA A 1 245 ? 0.726 -4.375 -24.298 1.00 73.81 245 ALA A O 1
ATOM 1984 N N . GLU A 1 246 ? 0.392 -6.430 -25.122 1.00 73.44 246 GLU A N 1
ATOM 1985 C CA . GLU A 1 246 ? -1.057 -6.379 -24.959 1.00 73.44 246 GLU A CA 1
ATOM 1986 C C . GLU A 1 246 ? -1.450 -6.578 -23.490 1.00 73.44 246 GLU A C 1
ATOM 1988 O O . GLU A 1 246 ? -0.985 -7.498 -22.812 1.00 73.44 246 GLU A O 1
ATOM 1993 N N . LEU A 1 247 ? -2.331 -5.701 -23.009 1.00 80.31 247 LEU A N 1
ATOM 1994 C CA . LEU A 1 247 ? -3.026 -5.855 -21.738 1.00 80.31 247 LEU A CA 1
ATOM 1995 C C . LEU A 1 247 ? -4.397 -6.457 -22.026 1.00 80.31 247 LEU A C 1
ATOM 1997 O O . LEU A 1 247 ? -5.185 -5.874 -22.772 1.00 80.31 247 LEU A O 1
ATOM 2001 N N . SER A 1 248 ? -4.692 -7.607 -21.424 1.00 78.38 248 SER A N 1
ATOM 2002 C CA . SER A 1 248 ? -6.028 -8.196 -21.499 1.00 78.38 248 SER A CA 1
ATOM 2003 C C . SER A 1 248 ? -6.792 -7.891 -20.220 1.00 78.38 248 SER A C 1
ATOM 2005 O O . SER A 1 248 ? -6.324 -8.201 -19.123 1.00 78.38 248 SER A O 1
ATOM 2007 N N . PHE A 1 249 ? -7.984 -7.320 -20.375 1.00 81.25 249 PHE A N 1
ATOM 2008 C CA . PHE A 1 249 ? -8.899 -6.996 -19.287 1.00 81.25 249 PHE A CA 1
ATOM 2009 C C . PHE A 1 249 ? -10.123 -7.896 -19.396 1.00 81.25 249 PHE A C 1
ATOM 2011 O O . PHE A 1 249 ? -10.805 -7.904 -20.419 1.00 81.25 249 PHE A O 1
ATOM 2018 N N . GLN A 1 250 ? -10.415 -8.642 -18.340 1.00 79.69 250 GLN A N 1
ATOM 2019 C CA . GLN A 1 250 ? -11.645 -9.408 -18.227 1.00 79.69 250 GLN A CA 1
ATOM 2020 C C . GLN A 1 250 ? -12.524 -8.752 -17.165 1.00 79.69 250 GLN A C 1
ATOM 2022 O O . GLN A 1 250 ? -12.159 -8.695 -15.989 1.00 79.69 250 GLN A O 1
ATOM 2027 N N . MET A 1 251 ? -13.664 -8.222 -17.610 1.00 74.38 251 MET A N 1
ATOM 2028 C CA . MET A 1 251 ? -14.652 -7.578 -16.745 1.00 74.38 251 MET A CA 1
ATOM 2029 C C . MET A 1 251 ? -15.501 -8.624 -16.006 1.00 74.38 251 MET A C 1
ATOM 2031 O O . MET A 1 251 ? -15.666 -9.738 -16.513 1.00 74.38 251 MET A O 1
ATOM 2035 N N . PRO A 1 252 ? -16.087 -8.275 -14.846 1.00 66.75 252 PRO A N 1
ATOM 2036 C CA . PRO A 1 252 ? -17.009 -9.156 -14.136 1.00 66.75 252 PRO A CA 1
ATOM 2037 C C . PRO A 1 252 ? -18.236 -9.475 -14.999 1.00 66.75 252 PRO A C 1
ATOM 2039 O O . PRO A 1 252 ? -18.776 -8.585 -15.659 1.00 66.75 252 PRO A O 1
ATOM 2042 N N . GLU A 1 253 ? -18.724 -10.718 -14.960 1.00 64.06 253 GLU A N 1
ATOM 2043 C CA . GLU A 1 253 ? -19.891 -11.150 -15.753 1.00 64.06 253 GLU A CA 1
ATOM 2044 C C . GLU A 1 253 ? -21.135 -10.281 -15.495 1.00 64.06 253 GLU A C 1
ATOM 2046 O O . GLU A 1 253 ? -21.872 -9.958 -16.425 1.00 64.06 253 GLU A O 1
ATOM 2051 N N . SER A 1 254 ? -21.303 -9.793 -14.262 1.00 61.97 254 SER A N 1
ATOM 2052 C CA . SER A 1 254 ? -22.394 -8.896 -13.859 1.00 61.97 254 SER A CA 1
ATOM 2053 C C . SER A 1 254 ? -22.428 -7.561 -14.615 1.00 61.97 254 SER A C 1
ATOM 2055 O O . SER A 1 254 ? -23.492 -6.957 -14.733 1.00 61.97 254 SER A O 1
ATOM 2057 N N . PHE A 1 255 ? -21.294 -7.101 -15.153 1.00 56.97 255 PHE A N 1
ATOM 2058 C CA . PHE A 1 255 ? -21.225 -5.908 -16.003 1.00 56.97 255 PHE A CA 1
ATOM 2059 C C . PHE A 1 255 ? -21.596 -6.203 -17.462 1.00 56.97 255 PHE A C 1
ATOM 2061 O O . PHE A 1 255 ? -22.147 -5.337 -18.134 1.00 56.97 255 PHE A O 1
ATOM 2068 N N . VAL A 1 256 ? -21.338 -7.421 -17.944 1.00 58.06 256 VAL A N 1
ATOM 2069 C CA . VAL A 1 256 ? -21.656 -7.852 -19.318 1.00 58.06 256 VAL A CA 1
ATOM 2070 C C . VAL A 1 256 ? -23.157 -8.132 -19.477 1.00 58.06 256 VAL A C 1
ATOM 2072 O O . VAL A 1 256 ? -23.717 -7.987 -20.561 1.00 58.06 256 VAL A O 1
ATOM 2075 N N . GLU A 1 257 ? -23.841 -8.501 -18.393 1.00 53.34 257 GLU A N 1
ATOM 2076 C CA . GLU A 1 257 ? -25.289 -8.744 -18.396 1.00 53.34 257 GLU A CA 1
ATOM 2077 C C . GLU A 1 257 ? -26.138 -7.460 -18.411 1.00 53.34 257 GLU A C 1
ATOM 2079 O O . GLU A 1 257 ? -27.280 -7.507 -18.867 1.00 53.34 257 GLU A O 1
ATOM 2084 N N . MET A 1 258 ? -25.594 -6.304 -18.001 1.00 51.81 258 MET A N 1
ATOM 2085 C CA . MET A 1 258 ? -26.308 -5.017 -18.077 1.00 51.81 258 MET A CA 1
ATOM 2086 C C . MET A 1 258 ? -26.551 -4.544 -19.520 1.00 51.81 258 MET A C 1
ATOM 2088 O O . MET A 1 258 ? -27.535 -3.854 -19.759 1.00 51.81 258 MET A O 1
ATOM 2092 N N . GLU A 1 259 ? -25.721 -4.947 -20.489 1.00 45.91 259 GLU A N 1
ATOM 2093 C CA . GLU A 1 259 ? -25.923 -4.637 -21.919 1.00 45.91 259 GLU A CA 1
ATOM 2094 C C . GLU A 1 259 ? -26.977 -5.525 -22.600 1.00 45.91 259 GLU A C 1
ATOM 2096 O O . GLU A 1 259 ? -27.364 -5.264 -23.735 1.00 45.91 259 GLU A O 1
ATOM 2101 N N . LYS A 1 260 ? -27.456 -6.584 -21.937 1.00 46.09 260 LYS A N 1
ATOM 2102 C CA . LYS A 1 260 ? -28.505 -7.465 -22.485 1.00 46.09 260 LYS A CA 1
ATOM 2103 C C . LYS A 1 260 ? -29.910 -7.113 -21.995 1.00 46.09 260 LYS A C 1
ATOM 2105 O O . LYS A 1 260 ? -30.857 -7.813 -22.345 1.00 46.09 260 LYS A O 1
ATOM 2110 N N . ALA A 1 261 ? -30.037 -6.066 -21.185 1.00 49.66 261 ALA A N 1
ATOM 2111 C CA . ALA A 1 261 ? -31.302 -5.544 -20.689 1.00 49.66 261 ALA A CA 1
ATOM 2112 C C . ALA A 1 261 ? -31.705 -4.275 -21.464 1.00 49.66 261 ALA A C 1
ATOM 2114 O O . ALA A 1 261 ? -31.854 -3.215 -20.862 1.00 49.66 261 ALA A O 1
ATOM 2115 N N . ASP A 1 262 ? -31.868 -4.410 -22.782 1.00 46.59 262 ASP A N 1
ATOM 2116 C CA . ASP A 1 262 ? -32.645 -3.490 -23.628 1.00 46.59 262 ASP A CA 1
ATOM 2117 C C . ASP A 1 262 ? -33.943 -4.183 -24.077 1.00 46.59 262 ASP A C 1
ATOM 2119 O O . ASP A 1 262 ? -33.866 -5.337 -24.568 1.00 46.59 262 ASP A O 1
#

Secondary structure (DSSP, 8-state):
-PPPPPPSB-TTS-BHHHHHHHHHHHHHHH---HHHHHHHHHHHTT-SSHHHHHTSPP-HHHHHHHHHHHH-SSS-HHHHHHHHHHHHHHTPPPSHHHHHHHHHHHHHHHHHTTGGGS-TTS-PPPHHHHHHHHHHHHHHHGGGGGSGGGS-HHHHHHHHHHHHHHTTSS---HHHHHHHHHHHHHHHHHHHHHHHT-S-----HHHHHHHHHHHHHHHHHHHHHTTSS-EEE---TTTTTSTT-PPEEE--HHHHSGGG--

Foldseek 3Di:
DPDDDFAQAFLLLHGPVVLLVQLVVVCVVPVDDSQVSQQVSCVVVVHNGNCRRRVDDHDPLLRVLSCCLPPDPDPDPPLVVVLVVQCVVVVHDDDPSSSSVSSSVVVVVCVVQLNSVDPPVPDQDQLVRLVVQLVVLCVVPPLQSLALLNDDPSSLVSLLVLLCVVVVVDDDDPVRNVSSVVSLCCSQVRLVCVLVVHPDDDDDPVRSVLSSNLRSVSSVVSNVCVRDPKHWDFDGSNPSSPPPGDIDIDDDVVVVVVVVPD

Radius of gyration: 24.35 Å; chains: 1; bounding box: 58×46×72 Å

Sequence (262 aa):
MSQSYKARFTPCGYSIKQLRSDADRLKKTEGIKHQDALNRIAKSAKYSDWEELIGQESNHKRDNFFHSMYNDRKDSAMVRSNYADYLRRQKLADNKDAYRLFVLQNWKYFVKLGMTDLDLNNEPMSPDAMHEELLANVERRGAAGLLPQNMGARLLETTIWASHIFKGELEVSDEIQQGYLGAALISVAGIRAYQLKSDKVTLSQDELLALIQQYYMLAELEFTSRRTDMTIVLPGLDHIFKPEAELSFQMPESFVEMEKAD